Protein AF-A0A534P5T6-F1 (afdb_monomer)

Radius of gyration: 24.65 Å; Cα contacts (8 Å, |Δi|>4): 533; chains: 1; bounding box: 69×49×61 Å

Mean predicted aligned error: 15.0 Å

Sequence (308 aa):
MNQVTVASSRFVLALSLFCAAFAARAQTSRQISADGTGVFRPAPLGNDAVQVPEIDDFGIDDADAAAGPEGDGFINRTLPGNSGGSASARAGKKAKSNPEVNVSFDGLNFRQQRLANNGNQFSVEPPDQGLCAGNGFVLESVNDVVNVFDAAGNQRLGVTDLNSFYGYPAAIARGNPNRFGPSLTDPTCLFDRATQRWFQVVLTLDRINVDPATGLSLSQSLSGRNHLDIAVSNTASPLGTWTIYRVPVQDDGTEGTPNHHCNPAPGAATSPTSAPTPTGSTSPRTSSASSAPGSMPRRCMHFRRAIW

Foldseek 3Di:
DFKDKDWDWDFDDDDDDDDPDPRDTPTDIDIFGFDDKFAFDFDDFADPDDDPPQAQCQVQDDPPPDDPPDDPDPPPPDDPPPPPPPPPPDPPDDDPDPDDPPADDDDDDQSLQCRTPNRLHHRDDDWAWAWEDDDQKIWIDIFFWIFIAGPRGHTDRHIGGNCVRLPHPGQWDDDVVIKGAWHKGRWYKYQDPVVLKIKIKIKTFQAPPQDPVRNIHSDSHTPLKIWIKIWIQPHNDNNHMTTITIGTASQCPPPPHHPPVDDPPDPDDDDDDPDDDDDDDDDDDDDDDDDDDDDDPPPDPPVPDDPD

Structure (mmCIF, N/CA/C/O backbone):
data_AF-A0A534P5T6-F1
#
_entry.id   AF-A0A534P5T6-F1
#
loop_
_atom_site.group_PDB
_atom_site.id
_atom_site.type_symbol
_atom_site.label_atom_id
_atom_site.label_alt_id
_atom_site.label_comp_id
_atom_site.label_asym_id
_atom_site.label_entity_id
_atom_site.label_seq_id
_atom_site.pdbx_PDB_ins_code
_atom_site.Cartn_x
_atom_site.Cartn_y
_atom_site.Cartn_z
_atom_site.occupancy
_atom_site.B_iso_or_equiv
_atom_site.auth_seq_id
_atom_site.auth_comp_id
_atom_site.auth_asym_id
_atom_site.auth_atom_id
_atom_site.pdbx_PDB_model_num
ATOM 1 N N . MET A 1 1 ? -9.176 19.173 5.726 1.00 55.06 1 MET A N 1
ATOM 2 C CA . MET A 1 1 ? -8.200 18.238 6.329 1.00 55.06 1 MET A CA 1
ATOM 3 C C . MET A 1 1 ? -7.090 18.007 5.307 1.00 55.06 1 MET A C 1
ATOM 5 O O . MET A 1 1 ? -6.896 16.895 4.850 1.00 55.06 1 MET A O 1
ATOM 9 N N . ASN A 1 2 ? -6.393 19.064 4.876 1.00 71.31 2 ASN A N 1
ATOM 10 C CA . ASN A 1 2 ? -5.514 18.974 3.695 1.00 71.31 2 ASN A CA 1
ATOM 11 C C . ASN A 1 2 ? -4.033 18.953 4.076 1.00 71.31 2 ASN A C 1
ATOM 13 O O . ASN A 1 2 ? -3.178 19.013 3.199 1.00 71.31 2 ASN A O 1
ATOM 17 N N . GLN A 1 3 ? -3.741 18.896 5.378 1.00 75.06 3 GLN A N 1
ATOM 18 C CA . GLN A 1 3 ? -2.392 18.801 5.906 1.00 75.06 3 GLN A CA 1
ATOM 19 C C . GLN A 1 3 ? -2.353 17.868 7.117 1.00 75.06 3 GLN A C 1
ATOM 21 O O . GLN A 1 3 ? -3.304 17.840 7.903 1.00 75.06 3 GLN A O 1
ATOM 26 N N . VAL A 1 4 ? -1.250 17.136 7.259 1.00 76.56 4 VAL A N 1
ATOM 27 C CA . VAL A 1 4 ? -0.886 16.365 8.454 1.00 76.56 4 VAL A CA 1
ATOM 28 C C . VAL A 1 4 ? 0.393 16.942 9.038 1.00 76.56 4 VAL A C 1
ATOM 30 O O . VAL A 1 4 ? 1.322 17.298 8.318 1.00 76.56 4 VAL A O 1
ATOM 33 N N . THR A 1 5 ? 0.447 17.037 10.362 1.00 77.00 5 THR A N 1
ATOM 34 C CA . THR A 1 5 ? 1.611 17.552 11.078 1.00 77.00 5 THR A CA 1
ATOM 35 C C . THR A 1 5 ? 2.503 16.409 11.545 1.00 77.00 5 THR A C 1
ATOM 37 O O . THR A 1 5 ? 2.096 15.604 12.379 1.00 77.00 5 THR A O 1
ATOM 40 N N . VAL A 1 6 ? 3.741 16.371 11.060 1.00 71.69 6 VAL A N 1
ATOM 41 C CA . VAL A 1 6 ? 4.778 15.445 11.526 1.00 71.69 6 VAL A CA 1
ATOM 42 C C . VAL A 1 6 ? 5.692 16.193 12.492 1.00 71.69 6 VAL A C 1
ATOM 44 O O . VAL A 1 6 ? 6.315 17.191 12.125 1.00 71.69 6 VAL A O 1
ATOM 47 N N . ALA A 1 7 ? 5.764 15.747 13.745 1.00 67.25 7 ALA A N 1
ATOM 48 C CA . ALA A 1 7 ? 6.609 16.364 14.763 1.00 67.25 7 ALA A CA 1
ATOM 49 C C . ALA A 1 7 ? 7.960 15.646 14.864 1.00 67.25 7 ALA A C 1
ATOM 51 O O . ALA A 1 7 ? 8.014 14.430 15.017 1.00 67.25 7 ALA A O 1
ATOM 52 N N . SER A 1 8 ? 9.052 16.409 14.852 1.00 55.16 8 SER A N 1
ATOM 53 C CA . SER A 1 8 ? 10.395 15.916 15.173 1.00 55.16 8 SER A CA 1
ATOM 54 C C . SER A 1 8 ? 10.920 16.626 16.423 1.00 55.16 8 SER A C 1
ATOM 56 O O . SER A 1 8 ? 10.632 17.802 16.656 1.00 55.16 8 SER A O 1
ATOM 58 N N . SER A 1 9 ? 11.659 15.904 17.268 1.00 43.78 9 SER A N 1
ATOM 59 C CA . SER A 1 9 ? 12.272 16.467 18.479 1.00 43.78 9 SER A CA 1
ATOM 60 C C . SER A 1 9 ? 13.774 16.628 18.273 1.00 43.78 9 SER A C 1
ATOM 62 O O . SER A 1 9 ? 14.475 15.634 18.103 1.00 43.78 9 SER A O 1
ATOM 64 N N . ARG A 1 10 ? 14.285 17.863 18.343 1.00 50.16 10 ARG A N 1
ATOM 65 C CA . ARG A 1 10 ? 15.729 18.134 18.422 1.00 50.16 10 ARG A CA 1
ATOM 66 C C . ARG A 1 10 ? 16.091 18.617 19.829 1.00 50.16 10 ARG A C 1
ATOM 68 O O . ARG A 1 10 ? 15.422 19.489 20.379 1.00 50.16 10 ARG A O 1
ATOM 75 N N . PHE A 1 11 ? 17.141 18.046 20.420 1.00 43.19 11 PHE A N 1
ATOM 76 C CA . PHE A 1 11 ? 17.731 18.557 21.661 1.00 43.19 11 PHE A CA 1
ATOM 77 C C . PHE A 1 11 ? 18.713 19.681 21.320 1.00 43.19 11 PHE A C 1
ATOM 79 O O . PHE A 1 11 ? 19.703 19.443 20.631 1.00 43.19 11 PHE A O 1
ATOM 86 N N . VAL A 1 12 ? 18.450 20.892 21.809 1.00 43.44 12 VAL A N 1
ATOM 87 C CA . VAL A 1 12 ? 19.398 22.012 21.748 1.00 43.44 12 VAL A CA 1
ATOM 88 C C . VAL A 1 12 ? 19.998 22.181 23.142 1.00 43.44 12 VAL A C 1
ATOM 90 O O . VAL A 1 12 ? 19.285 22.539 24.077 1.00 43.44 12 VAL A O 1
ATOM 93 N N . LEU A 1 13 ? 21.295 21.902 23.300 1.00 41.22 13 LEU A N 1
ATOM 94 C CA . LEU A 1 13 ? 22.040 22.299 24.498 1.00 41.22 13 LEU A CA 1
ATOM 95 C C . LEU A 1 13 ? 22.497 23.750 24.312 1.00 41.22 13 LEU A C 1
ATOM 97 O O . LEU A 1 13 ? 23.393 24.018 23.514 1.00 41.22 13 LEU A O 1
ATOM 101 N N . ALA A 1 14 ? 21.889 24.682 25.042 1.00 42.34 14 ALA A N 1
ATOM 102 C CA . ALA A 1 14 ? 22.439 26.023 25.197 1.00 42.34 14 ALA A CA 1
ATOM 103 C C . ALA A 1 14 ? 23.483 25.999 26.324 1.00 42.34 14 ALA A C 1
ATOM 105 O O . ALA A 1 14 ? 23.187 25.585 27.444 1.00 42.34 14 ALA A O 1
ATOM 106 N N . LEU A 1 15 ? 24.713 26.410 26.018 1.00 48.22 15 LEU A N 1
ATOM 107 C CA . LEU A 1 15 ? 25.795 26.532 26.989 1.00 48.22 15 LEU A CA 1
ATOM 108 C C . LEU A 1 15 ? 25.789 27.953 27.575 1.00 48.22 15 LEU A C 1
ATOM 110 O O . LEU A 1 15 ? 26.331 28.863 26.954 1.00 48.22 15 LEU A O 1
ATOM 114 N N . SER A 1 16 ? 25.205 28.152 28.760 1.00 43.81 16 SER A N 1
ATOM 115 C CA . SER A 1 16 ? 25.523 29.310 29.613 1.00 43.81 16 SER A CA 1
ATOM 116 C C . SER A 1 16 ? 25.014 29.161 31.055 1.00 43.81 16 SER A C 1
ATOM 118 O O . SER A 1 16 ? 24.051 28.459 31.345 1.00 43.81 16 SER A O 1
ATOM 120 N N . LEU A 1 17 ? 25.781 29.782 31.953 1.00 47.91 17 LEU A N 1
ATOM 121 C CA . LEU A 1 17 ? 25.928 29.561 33.393 1.00 47.91 17 LEU A CA 1
ATOM 122 C C . LEU A 1 17 ? 24.647 29.662 34.251 1.00 47.91 17 LEU A C 1
ATOM 124 O O . LEU A 1 17 ? 23.851 30.578 34.090 1.00 47.91 17 LEU A O 1
ATOM 128 N N . PHE A 1 18 ? 24.563 28.771 35.252 1.00 46.84 18 PHE A N 1
ATOM 129 C CA . PHE A 1 18 ? 23.866 28.914 36.546 1.00 46.84 18 PHE A CA 1
ATOM 130 C C . PHE A 1 18 ? 22.560 29.738 36.564 1.00 46.84 18 PHE A C 1
ATOM 132 O O . PHE A 1 18 ? 22.408 30.723 37.280 1.00 46.84 18 PHE A O 1
ATOM 139 N N . CYS A 1 19 ? 21.557 29.245 35.852 1.00 39.62 19 CYS A N 1
ATOM 140 C CA . CYS A 1 19 ? 20.153 29.295 36.256 1.00 39.62 19 CYS A CA 1
ATOM 141 C C . CYS A 1 19 ? 19.527 27.989 35.771 1.00 39.62 19 CYS A C 1
ATOM 143 O O . CYS A 1 19 ? 19.984 27.443 34.770 1.00 39.62 19 CYS A O 1
ATOM 145 N N . ALA A 1 20 ? 18.541 27.444 36.485 1.00 46.88 20 ALA A N 1
ATOM 146 C CA . ALA A 1 20 ? 17.857 26.214 36.093 1.00 46.88 20 ALA A CA 1
ATOM 147 C C . ALA A 1 20 ? 17.183 26.398 34.719 1.00 46.88 20 ALA A C 1
ATOM 149 O O . ALA A 1 20 ? 16.033 26.818 34.618 1.00 46.88 20 ALA A O 1
ATOM 150 N N . ALA A 1 21 ? 17.934 26.137 33.651 1.00 42.75 21 ALA A N 1
ATOM 151 C CA . ALA A 1 21 ? 17.459 26.204 32.289 1.00 42.75 21 ALA A CA 1
ATOM 152 C C . ALA A 1 21 ? 16.584 24.975 32.063 1.00 42.75 21 ALA A C 1
ATOM 154 O O . ALA A 1 21 ? 17.076 23.857 31.900 1.00 42.75 21 ALA A O 1
ATOM 155 N N . PHE A 1 22 ? 15.269 25.177 32.050 1.00 44.91 22 PHE A N 1
ATOM 156 C CA . PHE A 1 22 ? 14.396 24.261 31.336 1.00 44.91 22 PHE A CA 1
ATOM 157 C C . PHE A 1 22 ? 14.900 24.221 29.893 1.00 44.91 22 PHE A C 1
ATOM 159 O O . PHE A 1 22 ? 14.791 25.209 29.167 1.00 44.91 22 PHE A O 1
ATOM 166 N N . ALA A 1 23 ? 15.502 23.103 29.486 1.00 45.25 23 ALA A N 1
ATOM 167 C CA . ALA A 1 23 ? 15.789 22.855 28.085 1.00 45.25 23 ALA A CA 1
ATOM 168 C C . ALA A 1 23 ? 14.444 22.843 27.347 1.00 45.25 23 ALA A C 1
ATOM 170 O O . ALA A 1 23 ? 13.697 21.865 27.404 1.00 45.25 23 ALA A O 1
ATOM 171 N N . ALA A 1 24 ? 14.095 23.958 26.706 1.00 45.88 24 ALA A N 1
ATOM 172 C CA . ALA A 1 24 ? 12.916 24.028 25.867 1.00 45.88 24 ALA A CA 1
ATOM 173 C C . ALA A 1 24 ? 13.138 23.084 24.679 1.00 45.88 24 ALA A C 1
ATOM 175 O O . ALA A 1 24 ? 14.013 23.305 23.841 1.00 45.88 24 ALA A O 1
ATOM 176 N N . ARG A 1 25 ? 12.359 21.999 24.618 1.00 44.53 25 ARG A N 1
ATOM 177 C CA . ARG A 1 25 ? 12.257 21.174 23.412 1.00 44.53 25 ARG A CA 1
ATOM 178 C C . ARG A 1 25 ? 11.643 22.040 22.318 1.00 44.53 25 ARG A C 1
ATOM 180 O O . ARG A 1 25 ? 10.438 22.269 22.325 1.00 44.53 25 ARG A O 1
ATOM 187 N N . ALA A 1 26 ? 12.453 22.499 21.371 1.00 48.41 26 ALA A N 1
ATOM 188 C CA . ALA A 1 26 ? 11.927 23.010 20.116 1.00 48.41 26 ALA A CA 1
ATOM 189 C C . ALA A 1 26 ? 11.341 21.816 19.344 1.00 48.41 26 ALA A C 1
ATOM 191 O O . ALA A 1 26 ? 12.070 21.037 18.727 1.00 48.41 26 ALA A O 1
ATOM 192 N N . GLN A 1 27 ? 10.025 21.620 19.443 1.00 51.78 27 GLN A N 1
ATOM 193 C CA . GLN A 1 27 ? 9.300 20.716 18.556 1.00 51.78 27 GLN A CA 1
ATOM 194 C C . GLN A 1 27 ? 9.207 21.401 17.196 1.00 51.78 27 GLN A C 1
ATOM 196 O O . GLN A 1 27 ? 8.426 22.329 17.005 1.00 51.78 27 GLN A O 1
ATOM 201 N N . THR A 1 28 ? 10.032 20.965 16.249 1.00 65.94 28 THR A N 1
ATOM 202 C CA . THR A 1 28 ? 9.903 21.385 14.857 1.00 65.94 28 THR A CA 1
ATOM 203 C C . THR A 1 28 ? 8.856 20.499 14.204 1.00 65.94 28 THR A C 1
ATOM 205 O O . THR A 1 28 ? 9.091 19.316 13.941 1.00 65.94 28 THR A O 1
ATOM 208 N N . SER A 1 29 ? 7.669 21.058 13.996 1.00 70.25 29 SER A N 1
ATOM 209 C CA . SER A 1 29 ? 6.586 20.404 13.272 1.00 70.25 29 SER A CA 1
ATOM 210 C C . SER A 1 29 ? 6.654 20.740 11.785 1.00 70.25 29 SER A C 1
ATOM 212 O O . SER A 1 29 ? 6.723 21.915 11.425 1.00 70.25 29 SER A O 1
ATOM 214 N N . ARG A 1 30 ? 6.583 19.726 10.924 1.00 81.44 30 ARG A N 1
ATOM 215 C CA . ARG A 1 30 ? 6.463 19.873 9.471 1.00 81.44 30 ARG A CA 1
ATOM 216 C C . ARG A 1 30 ? 5.022 19.593 9.057 1.00 81.44 30 ARG A C 1
ATOM 218 O O . ARG A 1 30 ? 4.467 18.571 9.446 1.00 81.44 30 ARG A O 1
ATOM 225 N N . GLN A 1 31 ? 4.430 20.483 8.266 1.00 85.94 31 GLN A N 1
ATOM 226 C CA . GLN A 1 31 ? 3.151 20.213 7.610 1.00 85.94 31 GLN A CA 1
ATOM 227 C C . GLN A 1 31 ? 3.391 19.443 6.310 1.00 85.94 31 GLN A C 1
ATOM 229 O O . GLN A 1 31 ? 4.256 19.818 5.518 1.00 85.94 31 GLN A O 1
ATOM 234 N N . ILE A 1 32 ? 2.618 18.385 6.101 1.00 90.25 32 ILE A N 1
ATOM 235 C CA . ILE A 1 32 ? 2.623 17.549 4.903 1.00 90.25 32 ILE A CA 1
ATOM 236 C C . ILE A 1 32 ? 1.289 17.749 4.205 1.00 90.25 32 ILE A C 1
ATOM 238 O O . ILE A 1 32 ? 0.247 17.468 4.793 1.00 90.25 32 ILE A O 1
ATOM 242 N N . SER A 1 33 ? 1.317 18.257 2.978 1.00 92.06 33 SER A N 1
ATOM 243 C CA . SER A 1 33 ? 0.114 18.423 2.163 1.00 92.06 33 SER A CA 1
ATOM 244 C C . SER A 1 33 ? -0.449 17.072 1.728 1.00 92.06 33 SER A C 1
ATOM 246 O O . SER A 1 33 ? 0.298 16.116 1.533 1.00 92.06 33 SER A O 1
ATOM 248 N N . ALA A 1 34 ? -1.770 17.008 1.568 1.00 94.25 34 ALA A N 1
ATOM 249 C CA . ALA A 1 34 ? -2.419 15.878 0.915 1.00 94.25 34 ALA A CA 1
ATOM 250 C C . ALA A 1 34 ? -1.923 15.740 -0.534 1.00 94.25 34 ALA A C 1
ATOM 252 O O . ALA A 1 34 ? -1.764 16.744 -1.229 1.00 94.25 34 ALA A O 1
ATOM 253 N N . ASP A 1 35 ? -1.724 14.501 -0.970 1.00 92.06 35 ASP A N 1
ATOM 254 C CA . ASP A 1 35 ? -1.087 14.145 -2.241 1.00 92.06 35 ASP A CA 1
ATOM 255 C C . ASP A 1 35 ? -1.840 13.015 -2.971 1.00 92.06 35 ASP A C 1
ATOM 257 O O . ASP A 1 35 ? -1.282 12.189 -3.686 1.00 92.06 35 ASP A O 1
ATOM 261 N N . GLY A 1 36 ? -3.153 12.931 -2.766 1.00 94.44 36 GLY A N 1
ATOM 262 C CA . GLY A 1 36 ? -3.989 11.991 -3.502 1.00 94.44 36 GLY A CA 1
ATOM 263 C C . GLY A 1 36 ? -5.181 11.484 -2.718 1.00 94.44 36 GLY A C 1
ATOM 264 O O . GLY A 1 36 ? -5.488 11.929 -1.609 1.00 94.44 36 GLY A O 1
ATOM 265 N N . THR A 1 37 ? -5.878 10.537 -3.333 1.00 96.94 37 THR A N 1
ATOM 266 C CA . THR A 1 37 ? -7.041 9.874 -2.751 1.00 96.94 37 THR A CA 1
ATOM 267 C C . THR A 1 37 ? -6.869 8.373 -2.865 1.00 96.94 37 THR A C 1
ATOM 269 O O . THR A 1 37 ? -6.736 7.856 -3.972 1.00 96.94 37 THR A O 1
ATOM 272 N N . GLY A 1 38 ? -6.907 7.692 -1.724 1.00 96.44 38 GLY A N 1
ATOM 273 C CA . GLY A 1 38 ? -6.890 6.241 -1.670 1.00 96.44 38 GLY A CA 1
ATOM 274 C C . GLY A 1 38 ? -8.292 5.674 -1.827 1.00 96.44 38 GLY A C 1
ATOM 275 O O . GLY A 1 38 ? -9.253 6.184 -1.236 1.00 96.44 38 GLY A O 1
ATOM 276 N N . VAL A 1 39 ? -8.427 4.643 -2.656 1.00 95.06 39 VAL A N 1
ATOM 277 C CA . VAL A 1 39 ? -9.708 3.989 -2.942 1.00 95.06 39 VAL A CA 1
ATOM 278 C C . VAL A 1 39 ? -9.470 2.500 -3.129 1.00 95.06 39 VAL A C 1
ATOM 280 O O . VAL A 1 39 ? -8.560 2.102 -3.849 1.00 95.06 39 VAL A O 1
ATOM 283 N N . PHE A 1 40 ? -10.327 1.673 -2.536 1.00 95.62 40 PHE A N 1
ATOM 284 C CA . PHE A 1 40 ? -10.340 0.244 -2.824 1.00 95.62 40 PHE A CA 1
ATOM 285 C C . PHE A 1 40 ? -10.759 0.015 -4.277 1.00 95.62 40 PHE A C 1
ATOM 287 O O . PHE A 1 40 ? -11.870 0.363 -4.680 1.00 95.62 40 PHE A O 1
ATOM 294 N N . ARG A 1 41 ? -9.846 -0.551 -5.065 1.00 91.75 41 ARG A N 1
ATOM 295 C CA . ARG A 1 41 ? -10.031 -0.885 -6.479 1.00 91.75 41 ARG A CA 1
ATOM 296 C C . ARG A 1 41 ? -9.868 -2.392 -6.650 1.00 91.75 41 ARG A C 1
ATOM 298 O O . ARG A 1 41 ? -8.873 -2.830 -7.223 1.00 91.75 41 ARG A O 1
ATOM 305 N N . PRO A 1 42 ? -10.811 -3.191 -6.126 1.00 90.00 42 PRO A N 1
ATOM 306 C CA . PRO A 1 42 ? -10.745 -4.633 -6.271 1.00 90.00 42 PRO A CA 1
ATOM 307 C C . PRO A 1 42 ? -10.755 -4.988 -7.758 1.00 90.00 42 PRO A C 1
ATOM 309 O O . PRO A 1 42 ? -11.641 -4.579 -8.510 1.00 90.00 42 PRO A O 1
ATOM 312 N N . ALA A 1 43 ? -9.756 -5.750 -8.174 1.00 89.75 43 ALA A N 1
ATOM 313 C CA . ALA A 1 43 ? -9.655 -6.288 -9.519 1.00 89.75 43 ALA A CA 1
ATOM 314 C C . ALA A 1 43 ? -9.782 -7.815 -9.459 1.00 89.75 43 ALA A C 1
ATOM 316 O O . ALA A 1 43 ? -9.470 -8.413 -8.424 1.00 89.75 43 ALA A O 1
ATOM 317 N N . PRO A 1 44 ? -10.221 -8.472 -10.546 1.00 90.88 44 PRO A N 1
ATOM 318 C CA . PRO A 1 44 ? -10.150 -9.922 -10.636 1.00 90.88 44 PRO A CA 1
ATOM 319 C C . PRO A 1 44 ? -8.734 -10.425 -10.345 1.00 90.88 44 PRO A C 1
ATOM 321 O O . PRO A 1 44 ? -7.743 -9.796 -10.732 1.00 90.88 44 PRO A O 1
ATOM 324 N N . LEU A 1 45 ? -8.650 -11.575 -9.681 1.00 93.38 45 LEU A N 1
ATOM 325 C CA . LEU A 1 45 ? -7.383 -12.278 -9.544 1.00 93.38 45 LEU A CA 1
ATOM 326 C C . LEU A 1 45 ? -6.925 -12.775 -10.923 1.00 93.38 45 LEU A C 1
ATOM 328 O O . LEU A 1 45 ? -7.741 -13.211 -11.737 1.00 93.38 45 LEU A O 1
ATOM 332 N N . GLY A 1 46 ? -5.620 -12.701 -11.174 1.00 91.75 46 GLY A N 1
ATOM 333 C CA . GLY A 1 46 ? -4.982 -13.265 -12.357 1.00 91.75 46 GLY A CA 1
ATOM 334 C C . GLY A 1 46 ? -5.040 -14.794 -12.392 1.00 91.75 46 GLY A C 1
ATOM 335 O O . GLY A 1 46 ? -5.531 -15.453 -11.474 1.00 91.75 46 GLY A O 1
ATOM 336 N N . ASN A 1 47 ? -4.523 -15.368 -13.477 1.00 89.25 47 ASN A N 1
ATOM 337 C CA . ASN A 1 47 ? -4.372 -16.816 -13.593 1.00 89.25 47 ASN A CA 1
ATOM 338 C C . ASN A 1 47 ? -3.155 -17.331 -12.805 1.00 89.25 47 ASN A C 1
ATOM 340 O O . ASN A 1 47 ? -2.191 -16.605 -12.595 1.00 89.25 47 ASN A O 1
ATOM 344 N N . ASP A 1 48 ? -3.198 -18.612 -12.437 1.00 85.62 48 ASP A N 1
ATOM 345 C CA . ASP A 1 48 ? -2.126 -19.335 -11.729 1.00 85.62 48 ASP A CA 1
ATOM 346 C C . ASP A 1 48 ? -1.005 -19.835 -12.659 1.00 85.62 48 ASP A C 1
ATOM 348 O O . ASP A 1 48 ? -0.237 -20.730 -12.300 1.00 85.62 48 ASP A O 1
ATOM 352 N N . ALA A 1 49 ? -0.919 -19.326 -13.891 1.00 86.81 49 ALA A N 1
ATOM 353 C CA . ALA A 1 49 ? 0.172 -19.724 -14.770 1.00 86.81 49 ALA A CA 1
ATOM 354 C C . ALA A 1 49 ? 1.494 -19.149 -14.249 1.00 86.81 49 ALA A C 1
ATOM 356 O O . ALA A 1 49 ? 1.525 -18.054 -13.692 1.00 86.81 49 ALA A O 1
ATOM 357 N N . VAL A 1 50 ? 2.601 -19.856 -14.484 1.00 83.12 50 VAL A N 1
ATOM 358 C CA . VAL A 1 50 ? 3.940 -19.314 -14.218 1.00 83.12 50 VAL A CA 1
ATOM 359 C C . VAL A 1 50 ? 4.125 -18.050 -15.057 1.00 83.12 50 VAL A C 1
ATOM 361 O O . VAL A 1 50 ? 4.003 -18.096 -16.284 1.00 83.12 50 VAL A O 1
ATOM 364 N N . GLN A 1 51 ? 4.417 -16.924 -14.408 1.00 85.50 51 GLN A N 1
ATOM 365 C CA . GLN A 1 51 ? 4.686 -15.655 -15.081 1.00 85.50 51 GLN A CA 1
ATOM 366 C C . GLN A 1 51 ? 6.127 -15.228 -14.819 1.00 85.50 51 GLN A C 1
ATOM 368 O O . GLN A 1 51 ? 6.706 -15.540 -13.785 1.00 85.50 51 GLN A O 1
ATOM 373 N N . VAL A 1 52 ? 6.715 -14.503 -15.770 1.00 87.19 52 VAL A N 1
ATOM 374 C CA . VAL A 1 52 ? 8.099 -14.028 -15.675 1.00 87.19 52 VAL A CA 1
ATOM 375 C C . VAL A 1 52 ? 8.130 -12.513 -15.920 1.00 87.19 52 VAL A C 1
ATOM 377 O O . VAL A 1 52 ? 7.529 -12.051 -16.896 1.00 87.19 52 VAL A O 1
ATOM 380 N N . PRO A 1 53 ? 8.803 -11.721 -15.065 1.00 90.00 53 PRO A N 1
ATOM 381 C CA . PRO A 1 53 ? 9.449 -12.122 -13.813 1.00 90.00 53 PRO A CA 1
ATOM 382 C C . PRO A 1 53 ? 8.432 -12.409 -12.700 1.00 90.00 53 PRO A C 1
ATOM 384 O O . PRO A 1 53 ? 7.353 -11.811 -12.652 1.00 90.00 53 PRO A O 1
ATOM 387 N N . GLU A 1 54 ? 8.784 -13.345 -11.826 1.00 88.44 54 GLU A N 1
ATOM 388 C CA . GLU A 1 54 ? 7.993 -13.698 -10.643 1.00 88.44 54 GLU A CA 1
ATOM 389 C C . GLU A 1 54 ? 8.401 -12.856 -9.430 1.00 88.44 54 GLU A C 1
ATOM 391 O O . GLU A 1 54 ? 7.547 -12.397 -8.677 1.00 88.44 54 GLU A O 1
ATOM 396 N N . ILE A 1 55 ? 9.705 -12.612 -9.302 1.00 88.88 55 ILE A N 1
ATOM 397 C CA . ILE A 1 55 ? 10.336 -11.843 -8.232 1.00 88.88 55 ILE A CA 1
ATOM 398 C C . ILE A 1 55 ? 10.780 -10.493 -8.778 1.00 88.88 55 ILE A C 1
ATOM 400 O O . ILE A 1 55 ? 11.172 -10.372 -9.945 1.00 88.88 55 ILE A O 1
ATOM 404 N N . ASP A 1 56 ? 10.705 -9.481 -7.927 1.00 88.81 56 ASP A N 1
ATOM 405 C CA . ASP A 1 56 ? 11.226 -8.168 -8.243 1.00 88.81 56 ASP A CA 1
ATOM 406 C C . ASP A 1 56 ? 12.738 -8.117 -8.006 1.00 88.81 56 ASP A C 1
ATOM 408 O O . ASP A 1 56 ? 13.211 -8.135 -6.873 1.00 88.81 56 ASP A O 1
ATOM 412 N N . ASP A 1 57 ? 13.506 -8.085 -9.089 1.00 85.56 57 ASP A N 1
ATOM 413 C CA . ASP A 1 57 ? 14.954 -7.979 -9.042 1.00 85.56 57 ASP A CA 1
ATOM 414 C C . ASP A 1 57 ? 15.351 -6.505 -8.948 1.00 85.56 57 ASP A C 1
ATOM 416 O O . ASP A 1 57 ? 15.427 -5.784 -9.945 1.00 85.56 57 ASP A O 1
ATOM 420 N N . PHE A 1 58 ? 15.621 -6.044 -7.729 1.00 75.06 58 PHE A N 1
ATOM 421 C CA . PHE A 1 58 ? 16.071 -4.676 -7.483 1.00 75.06 58 PHE A CA 1
ATOM 422 C C . PHE A 1 58 ? 17.475 -4.373 -8.035 1.00 75.06 58 PHE A C 1
ATOM 424 O O . PHE A 1 58 ? 17.941 -3.236 -7.902 1.00 75.06 58 PHE A O 1
ATOM 431 N N . GLY A 1 59 ? 18.148 -5.341 -8.671 1.00 59.91 59 GLY A N 1
ATOM 432 C CA . GLY A 1 59 ? 19.514 -5.199 -9.169 1.00 59.91 59 GLY A CA 1
ATOM 433 C C . GLY A 1 59 ? 20.528 -5.076 -8.034 1.00 59.91 59 GLY A C 1
ATOM 434 O O . GLY A 1 59 ? 21.540 -4.389 -8.178 1.00 59.91 59 GLY A O 1
ATOM 435 N N . ILE A 1 60 ? 20.216 -5.678 -6.884 1.00 55.38 60 ILE A N 1
ATOM 436 C CA . ILE A 1 60 ? 21.087 -5.763 -5.714 1.00 55.38 60 ILE A CA 1
ATOM 437 C C . ILE A 1 60 ? 21.577 -7.208 -5.660 1.00 55.38 60 ILE A C 1
ATOM 439 O O . ILE A 1 60 ? 20.773 -8.113 -5.461 1.00 55.38 60 ILE A O 1
ATOM 443 N N . ASP A 1 61 ? 22.880 -7.416 -5.866 1.00 45.78 61 ASP A N 1
ATOM 444 C CA . ASP A 1 61 ? 23.469 -8.755 -5.852 1.00 45.78 61 ASP A CA 1
ATOM 445 C C . ASP A 1 61 ? 23.200 -9.453 -4.515 1.00 45.78 61 ASP A C 1
ATOM 447 O O . ASP A 1 61 ? 23.493 -8.928 -3.432 1.00 45.78 61 ASP A O 1
ATOM 451 N N . ASP A 1 62 ? 22.657 -10.661 -4.617 1.00 43.97 62 ASP A N 1
ATOM 452 C CA . ASP A 1 62 ? 22.352 -11.511 -3.485 1.00 43.97 62 ASP A CA 1
ATOM 453 C C . ASP A 1 62 ? 23.668 -11.957 -2.836 1.00 43.97 62 ASP A C 1
ATOM 455 O O . ASP A 1 62 ? 24.465 -12.694 -3.415 1.00 43.97 62 ASP A O 1
ATOM 459 N N . ALA A 1 63 ? 23.956 -11.470 -1.633 1.00 46.69 63 ALA A N 1
ATOM 460 C CA . ALA A 1 63 ? 25.236 -11.749 -0.990 1.00 46.69 63 ALA A CA 1
ATOM 461 C C . ALA A 1 63 ? 25.377 -13.200 -0.502 1.00 46.69 63 ALA A C 1
ATOM 463 O O . ALA A 1 63 ? 26.461 -13.584 -0.056 1.00 46.69 63 ALA A O 1
ATOM 464 N N . ASP A 1 64 ? 24.286 -13.967 -0.540 1.00 44.38 64 ASP A N 1
ATOM 465 C CA . ASP A 1 64 ? 24.265 -15.400 -0.272 1.00 44.38 64 ASP A CA 1
ATOM 466 C C . ASP A 1 64 ? 24.263 -16.236 -1.573 1.00 44.38 64 ASP A C 1
ATOM 468 O O . ASP A 1 64 ? 24.391 -17.463 -1.509 1.00 44.38 64 ASP A O 1
ATOM 472 N N . ALA A 1 65 ? 24.222 -15.605 -2.761 1.00 43.66 65 ALA A N 1
ATOM 473 C CA . ALA A 1 65 ? 24.602 -16.275 -3.998 1.00 43.66 65 ALA A CA 1
ATOM 474 C C . ALA A 1 65 ? 26.095 -16.578 -3.900 1.00 43.66 65 ALA A C 1
ATOM 476 O O . ALA A 1 65 ? 26.932 -15.679 -3.958 1.00 43.66 65 ALA A O 1
ATOM 477 N N . ALA A 1 66 ? 26.415 -17.850 -3.659 1.00 40.03 66 ALA A N 1
ATOM 478 C CA . ALA A 1 66 ? 27.770 -18.321 -3.440 1.00 40.03 66 ALA A CA 1
ATOM 479 C C . ALA A 1 66 ? 28.710 -17.771 -4.520 1.00 40.03 66 ALA A C 1
ATOM 481 O O . ALA A 1 66 ? 28.761 -18.278 -5.643 1.00 40.03 66 ALA A O 1
ATOM 482 N N . ALA A 1 67 ? 29.478 -16.742 -4.161 1.00 43.78 67 ALA A N 1
ATOM 483 C CA . ALA A 1 67 ? 30.681 -16.408 -4.884 1.00 43.78 67 ALA A CA 1
ATOM 484 C C . ALA A 1 67 ? 31.523 -17.687 -4.896 1.00 43.78 67 ALA A C 1
ATOM 486 O O . ALA A 1 67 ? 31.779 -18.290 -3.847 1.00 43.78 67 ALA A O 1
ATOM 487 N N . GLY A 1 68 ? 31.886 -18.136 -6.099 1.00 39.50 68 GLY A N 1
ATOM 488 C CA . GLY A 1 68 ? 32.879 -19.186 -6.285 1.00 39.50 68 GLY A CA 1
ATOM 489 C C . GLY A 1 68 ? 34.135 -18.894 -5.456 1.00 39.50 68 GLY A C 1
ATOM 490 O O . GLY A 1 68 ? 34.338 -17.766 -5.000 1.00 39.50 68 GLY A O 1
ATOM 491 N N . PRO A 1 69 ? 34.956 -19.921 -5.201 1.00 45.28 69 PRO A N 1
ATOM 492 C CA . PRO A 1 69 ? 36.007 -19.822 -4.210 1.00 45.28 69 PRO A CA 1
ATOM 493 C C . PRO A 1 69 ? 36.965 -18.699 -4.611 1.00 45.28 69 PRO A C 1
ATOM 495 O O . PRO A 1 69 ? 37.371 -18.627 -5.768 1.00 45.28 69 PRO A O 1
ATOM 498 N N . GLU A 1 70 ? 37.321 -17.884 -3.619 1.00 48.50 70 GLU A N 1
ATOM 499 C CA . GLU A 1 70 ? 38.269 -16.759 -3.648 1.00 48.50 70 GLU A CA 1
ATOM 500 C C . GLU A 1 70 ? 37.634 -15.363 -3.774 1.00 48.50 70 GLU A C 1
ATOM 502 O O . GLU A 1 70 ? 37.368 -14.832 -4.849 1.00 48.50 70 GLU A O 1
ATOM 507 N N . GLY A 1 71 ? 37.434 -14.743 -2.607 1.00 38.06 71 GLY A N 1
ATOM 508 C CA . GLY A 1 71 ? 36.966 -13.369 -2.459 1.00 38.06 71 GLY A CA 1
ATOM 509 C C . GLY A 1 71 ? 36.776 -13.024 -0.987 1.00 38.06 71 GLY A C 1
ATOM 510 O O . GLY A 1 71 ? 35.684 -13.148 -0.442 1.00 38.06 71 GLY A O 1
ATOM 511 N N . ASP A 1 72 ? 37.871 -12.654 -0.334 1.00 45.69 72 ASP A N 1
ATOM 512 C CA . ASP A 1 72 ? 38.009 -12.435 1.105 1.00 45.69 72 ASP A CA 1
ATOM 513 C C . ASP A 1 72 ? 36.980 -11.445 1.669 1.00 45.69 72 ASP A C 1
ATOM 515 O O . ASP A 1 72 ? 37.133 -10.225 1.616 1.00 45.69 72 ASP A O 1
ATOM 519 N N . GLY A 1 73 ? 35.914 -11.993 2.244 1.00 41.03 73 GLY A N 1
ATOM 520 C CA . GLY A 1 73 ? 34.829 -11.211 2.819 1.00 41.03 73 GLY A CA 1
ATOM 521 C C . GLY A 1 73 ? 33.956 -12.018 3.767 1.00 41.03 73 GLY A C 1
ATOM 522 O O . GLY A 1 73 ? 32.746 -11.812 3.807 1.00 41.03 73 GLY A O 1
ATOM 523 N N . PHE A 1 74 ? 34.535 -12.949 4.532 1.00 34.50 74 PHE A N 1
ATOM 524 C CA . PHE A 1 74 ? 33.801 -13.598 5.616 1.00 34.50 74 PHE A CA 1
ATOM 525 C C . PHE A 1 74 ? 33.405 -12.542 6.655 1.00 34.50 74 PHE A C 1
ATOM 527 O O . PHE A 1 74 ? 34.192 -12.166 7.525 1.00 34.50 74 PHE A O 1
ATOM 534 N N . ILE A 1 75 ? 32.161 -12.062 6.582 1.00 47.41 75 ILE A N 1
ATOM 535 C CA . ILE A 1 75 ? 31.542 -11.356 7.698 1.00 47.41 7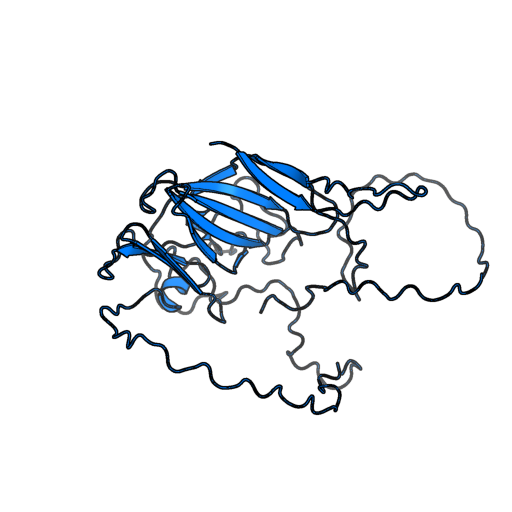5 ILE A CA 1
ATOM 536 C C . ILE A 1 75 ? 31.371 -12.394 8.796 1.00 47.41 75 ILE A C 1
ATOM 538 O O . ILE A 1 75 ? 30.559 -13.314 8.696 1.00 47.41 75 ILE A O 1
ATOM 542 N N . ASN A 1 76 ? 32.165 -12.249 9.848 1.00 40.38 76 ASN A N 1
ATOM 543 C CA . ASN A 1 76 ? 32.035 -13.071 11.028 1.00 40.38 76 ASN A CA 1
ATOM 544 C C . ASN A 1 76 ? 30.659 -12.817 11.682 1.00 40.38 76 ASN A C 1
ATOM 546 O O . ASN A 1 76 ? 30.469 -11.815 12.367 1.00 40.38 76 ASN A O 1
ATOM 550 N N . ARG A 1 77 ? 29.704 -13.731 11.460 1.00 48.47 77 ARG A N 1
ATOM 551 C CA . ARG A 1 77 ? 28.375 -13.749 12.103 1.00 48.47 77 ARG A CA 1
ATOM 552 C C . ARG A 1 77 ? 28.391 -14.454 13.464 1.00 48.47 77 ARG A C 1
ATOM 554 O O . ARG A 1 77 ? 27.326 -14.694 14.031 1.00 48.47 77 ARG A O 1
ATOM 561 N N . THR A 1 78 ? 29.560 -14.832 13.994 1.00 48.50 78 THR A N 1
ATOM 562 C CA . THR A 1 78 ? 29.605 -15.367 15.357 1.00 48.50 78 THR A CA 1
ATOM 563 C C . THR A 1 78 ? 29.157 -14.279 16.319 1.00 48.50 78 THR A C 1
ATOM 565 O O . THR A 1 78 ? 29.697 -13.172 16.361 1.00 48.50 78 THR A O 1
ATOM 568 N N . LEU A 1 79 ? 28.120 -14.603 17.086 1.00 52.03 79 LEU A N 1
ATOM 569 C CA . LEU A 1 79 ? 27.764 -13.844 18.270 1.00 52.03 79 LEU A CA 1
ATOM 570 C C . LEU A 1 79 ? 29.035 -13.744 19.129 1.00 52.03 79 LEU A C 1
ATOM 572 O O . LEU A 1 79 ? 29.705 -14.768 19.302 1.00 52.03 79 LEU A O 1
ATOM 576 N N . PRO A 1 80 ? 29.409 -12.558 19.646 1.00 51.00 80 PRO A N 1
ATOM 577 C CA . PRO A 1 80 ? 30.528 -12.462 20.573 1.00 51.00 80 PRO A CA 1
ATOM 578 C C . PRO A 1 80 ? 30.286 -13.486 21.683 1.00 51.00 80 PRO A C 1
ATOM 580 O O . PRO A 1 80 ? 29.228 -13.464 22.306 1.00 51.00 80 PRO A O 1
ATOM 583 N N . GLY A 1 81 ? 31.237 -14.410 21.862 1.00 45.84 81 GLY A N 1
ATOM 584 C CA . GLY A 1 81 ? 31.126 -15.650 22.646 1.00 45.84 81 GLY A CA 1
ATOM 585 C C . GLY A 1 81 ? 30.874 -15.486 24.146 1.00 45.84 81 GLY A C 1
ATOM 586 O O . GLY A 1 81 ? 31.103 -16.411 24.919 1.00 45.84 81 GLY A O 1
ATOM 587 N N . ASN A 1 82 ? 30.374 -14.335 24.576 1.00 52.31 82 ASN A N 1
ATOM 588 C CA . ASN A 1 82 ? 29.722 -14.220 25.854 1.00 52.31 82 ASN A CA 1
ATOM 589 C C . ASN A 1 82 ? 28.316 -14.780 25.676 1.00 52.31 82 ASN A C 1
ATOM 591 O O . ASN A 1 82 ? 27.445 -14.143 25.083 1.00 52.31 82 ASN A O 1
ATOM 595 N N . SER A 1 83 ? 28.087 -15.961 26.244 1.00 53.03 83 SER A N 1
ATOM 596 C CA . SER A 1 83 ? 26.766 -16.371 26.694 1.00 53.03 83 SER A CA 1
ATOM 597 C C . SER A 1 83 ? 26.238 -15.274 27.621 1.00 53.03 83 SER A C 1
ATOM 599 O O . SER A 1 83 ? 26.468 -15.301 28.832 1.00 53.03 83 SER A O 1
ATOM 601 N N . GLY A 1 84 ? 25.606 -14.249 27.047 1.00 49.06 84 GLY A N 1
ATOM 602 C CA . GLY A 1 84 ? 24.827 -13.284 27.794 1.00 49.06 84 GLY A CA 1
ATOM 603 C C . GLY A 1 84 ? 23.810 -14.113 28.546 1.00 49.06 84 GLY A C 1
ATOM 604 O O . GLY A 1 84 ? 22.966 -14.750 27.915 1.00 49.06 84 GLY A O 1
ATOM 605 N N . GLY A 1 85 ? 23.973 -14.210 29.869 1.00 48.41 85 GLY A N 1
ATOM 606 C CA . GLY A 1 85 ? 23.052 -14.960 30.705 1.00 48.41 85 GLY A CA 1
ATOM 607 C C . GLY A 1 85 ? 21.657 -14.506 30.324 1.00 48.41 85 GLY A C 1
ATOM 608 O O . GLY A 1 85 ? 21.362 -13.314 30.425 1.00 48.41 85 GLY A O 1
ATOM 609 N N . SER A 1 86 ? 20.850 -15.423 29.782 1.00 51.75 86 SER A N 1
ATOM 610 C CA . SER A 1 86 ? 19.473 -15.105 29.436 1.00 51.75 86 SER A CA 1
ATOM 611 C C . SER A 1 86 ? 18.867 -14.484 30.680 1.00 51.75 86 SER A C 1
ATOM 613 O O . SER A 1 86 ? 18.866 -15.114 31.742 1.00 51.75 86 SER A O 1
ATOM 615 N N . ALA A 1 87 ? 18.431 -13.228 30.584 1.00 57.28 87 ALA A N 1
ATOM 616 C CA . ALA A 1 87 ? 17.643 -12.652 31.650 1.00 57.28 87 ALA A CA 1
ATOM 617 C C . ALA A 1 87 ? 16.474 -13.616 31.833 1.00 57.28 87 ALA A C 1
ATOM 619 O O . ALA A 1 87 ? 15.695 -13.825 30.902 1.00 57.28 87 ALA A O 1
ATOM 620 N N . SER A 1 88 ? 16.416 -14.285 32.986 1.00 54.56 88 SER A N 1
ATOM 621 C CA . SER A 1 88 ? 15.281 -15.126 33.327 1.00 54.56 88 SER A CA 1
ATOM 622 C C . SER A 1 88 ? 14.068 -14.207 33.344 1.00 54.56 88 SER A C 1
ATOM 624 O O . SER A 1 88 ? 13.831 -13.469 34.302 1.00 54.56 88 SER A O 1
ATOM 626 N N . ALA A 1 89 ? 13.331 -14.191 32.238 1.00 59.16 89 ALA A N 1
ATOM 627 C CA . ALA A 1 89 ? 12.016 -13.606 32.205 1.00 59.16 89 ALA A CA 1
ATOM 628 C C . ALA A 1 89 ? 11.174 -14.509 33.098 1.00 59.16 89 ALA A C 1
ATOM 630 O O . ALA A 1 89 ? 10.890 -15.660 32.760 1.00 59.16 89 ALA A O 1
ATOM 631 N N . ARG A 1 90 ? 10.818 -14.016 34.288 1.00 60.69 90 ARG A N 1
ATOM 632 C CA . ARG A 1 90 ? 9.775 -14.667 35.076 1.00 60.69 90 ARG A CA 1
ATOM 633 C C . ARG A 1 90 ? 8.567 -14.766 34.158 1.00 60.69 90 ARG A C 1
ATOM 635 O O . ARG A 1 90 ? 8.135 -13.740 33.633 1.00 60.69 90 ARG A O 1
ATOM 642 N N . ALA A 1 91 ? 8.054 -15.980 33.961 1.00 66.00 91 ALA A N 1
ATOM 643 C CA . ALA A 1 91 ? 6.799 -16.168 33.255 1.00 66.00 91 ALA A CA 1
ATOM 644 C C . ALA A 1 91 ? 5.787 -15.159 33.814 1.00 66.00 91 ALA A C 1
ATOM 646 O O . ALA A 1 91 ? 5.651 -15.018 35.038 1.00 66.00 91 ALA A O 1
ATOM 647 N N . GLY A 1 92 ? 5.148 -14.401 32.921 1.00 65.75 92 GLY A N 1
ATOM 648 C CA . GLY A 1 92 ? 4.101 -13.472 33.316 1.00 65.75 92 GLY A CA 1
ATOM 649 C C . GLY A 1 92 ? 3.076 -14.206 34.179 1.00 65.75 92 GLY A C 1
ATOM 650 O O . GLY A 1 92 ? 2.806 -15.391 33.969 1.00 65.75 92 GLY A O 1
ATOM 651 N N . LYS A 1 93 ? 2.522 -13.526 35.189 1.00 72.12 93 LYS A N 1
ATOM 652 C CA . LYS A 1 93 ? 1.415 -14.094 35.969 1.00 72.12 93 LYS A CA 1
ATOM 653 C C . LYS A 1 93 ? 0.331 -14.550 34.991 1.00 72.12 93 LYS A C 1
ATOM 655 O O . LYS A 1 93 ? 0.027 -13.815 34.053 1.00 72.12 93 LYS A O 1
ATOM 660 N N . LYS A 1 94 ? -0.252 -15.730 35.232 1.00 67.25 94 LYS A N 1
ATOM 661 C CA . LYS A 1 94 ? -1.407 -16.226 34.471 1.00 67.25 94 LYS A CA 1
ATOM 662 C C . LYS A 1 94 ? -2.421 -15.087 34.327 1.00 67.25 94 LYS A C 1
ATOM 664 O O . LYS A 1 94 ? -2.768 -14.454 35.330 1.00 67.25 94 LYS A O 1
ATOM 669 N N . ALA A 1 95 ? -2.823 -14.789 33.091 1.00 71.94 95 ALA A N 1
ATOM 670 C CA . ALA A 1 95 ? -3.793 -13.736 32.822 1.00 71.94 95 ALA A CA 1
ATOM 671 C C . ALA A 1 95 ? -5.052 -13.973 33.673 1.00 71.94 95 ALA A C 1
ATOM 673 O O . ALA A 1 95 ? -5.493 -15.110 33.842 1.00 71.94 95 ALA A O 1
ATOM 674 N N . LYS A 1 96 ? -5.610 -12.901 34.252 1.00 71.88 96 LYS A N 1
ATOM 675 C CA . LYS A 1 96 ? -6.859 -12.986 35.031 1.00 71.88 96 LYS A CA 1
ATOM 676 C C . LYS A 1 96 ? -8.061 -13.352 34.155 1.00 71.88 96 LYS A C 1
ATOM 678 O O . LYS A 1 96 ? -9.067 -13.814 34.679 1.00 71.88 96 LYS A O 1
ATOM 683 N N . SER A 1 97 ? -7.961 -13.114 32.851 1.00 79.44 97 SER A N 1
ATOM 684 C CA . SER A 1 97 ? -8.935 -13.530 31.851 1.00 79.44 97 SER A CA 1
ATOM 685 C C . SER A 1 97 ? -8.538 -14.877 31.247 1.00 79.44 97 SER A C 1
ATOM 687 O O . SER A 1 97 ? -7.360 -15.136 31.003 1.00 79.44 97 SER A O 1
ATOM 689 N N . ASN A 1 98 ? -9.544 -15.709 30.975 1.00 82.31 98 ASN A N 1
ATOM 690 C CA . ASN A 1 98 ? -9.449 -16.864 30.087 1.00 82.31 98 ASN A CA 1
ATOM 691 C C . ASN A 1 98 ? -10.148 -16.489 28.768 1.00 82.31 98 ASN A C 1
ATOM 693 O O . ASN A 1 98 ? -11.318 -16.829 28.608 1.00 82.31 98 ASN A O 1
ATOM 697 N N . PRO A 1 99 ? -9.528 -15.664 27.900 1.00 81.12 99 PRO A N 1
ATOM 698 C CA . PRO A 1 99 ? -10.151 -15.294 26.638 1.00 81.12 99 PRO A CA 1
ATOM 699 C C . PRO A 1 99 ? -10.319 -16.549 25.780 1.00 81.12 99 PRO A C 1
ATOM 701 O O . PRO A 1 99 ? -9.360 -17.283 25.549 1.00 81.12 99 PRO A O 1
ATOM 704 N N . GLU A 1 100 ? -11.539 -16.783 25.320 1.00 84.44 100 GLU A N 1
ATOM 705 C CA . GLU A 1 100 ? -11.856 -17.847 24.373 1.00 84.44 100 GLU A CA 1
ATOM 706 C C . GLU A 1 100 ? -11.972 -17.249 22.971 1.00 84.44 100 GLU A C 1
ATOM 708 O O . GLU A 1 100 ? -12.372 -16.091 22.800 1.00 84.44 100 GLU A O 1
ATOM 713 N N . VAL A 1 101 ? -11.594 -18.030 21.960 1.00 87.19 101 VAL A N 1
ATOM 714 C CA . VAL A 1 101 ? -11.775 -17.632 20.563 1.00 87.19 101 VAL A CA 1
ATOM 715 C C . VAL A 1 101 ? -13.272 -17.592 20.286 1.00 87.19 101 VAL A C 1
ATOM 717 O O . VAL A 1 101 ? -13.936 -18.622 20.292 1.00 87.19 101 VAL A O 1
ATOM 720 N N . ASN A 1 102 ? -13.799 -16.390 20.066 1.00 83.75 102 ASN A N 1
ATOM 721 C CA . ASN A 1 102 ? -15.207 -16.201 19.729 1.00 83.75 102 ASN A CA 1
ATOM 722 C C . ASN A 1 102 ? -15.449 -16.358 18.219 1.00 83.75 102 ASN A C 1
ATOM 724 O O . ASN A 1 102 ? -16.408 -16.992 17.797 1.00 83.75 102 ASN A O 1
ATOM 728 N N . VAL A 1 103 ? -14.568 -15.777 17.400 1.00 85.25 103 VAL A N 1
ATOM 729 C CA . VAL A 1 103 ? -14.674 -15.773 15.936 1.00 85.25 103 VAL A CA 1
ATOM 730 C C . VAL A 1 103 ? -13.285 -15.977 15.339 1.00 85.25 103 VAL A C 1
ATOM 732 O O . VAL A 1 103 ? -12.310 -15.399 15.819 1.00 85.25 103 VAL A O 1
ATOM 735 N N . SER A 1 104 ? -13.217 -16.778 14.280 1.00 90.81 104 SER A N 1
ATOM 736 C CA . SER A 1 104 ? -12.048 -16.958 13.421 1.00 90.81 104 SER A CA 1
ATOM 737 C C . SER A 1 104 ? -12.507 -16.984 11.969 1.00 90.81 104 SER A C 1
ATOM 739 O O . SER A 1 104 ? -13.538 -17.585 11.667 1.00 90.81 104 SER A O 1
ATOM 741 N N . PHE A 1 105 ? -11.743 -16.365 11.082 1.00 92.19 105 PHE A N 1
ATOM 742 C CA . PHE A 1 105 ? -12.001 -16.369 9.648 1.00 92.19 105 PHE A CA 1
ATOM 743 C C . PHE A 1 105 ? -10.676 -16.324 8.891 1.00 92.19 105 PHE A C 1
ATOM 745 O O . PHE A 1 105 ? -9.660 -15.895 9.442 1.00 92.19 105 PHE A O 1
ATOM 752 N N . ASP A 1 106 ? -10.707 -16.763 7.636 1.00 92.25 106 ASP A N 1
ATOM 753 C CA . ASP A 1 106 ? -9.552 -16.686 6.752 1.00 92.25 106 ASP A CA 1
ATOM 754 C C . ASP A 1 106 ? -9.351 -15.239 6.293 1.00 92.25 106 ASP A C 1
ATOM 756 O O . ASP A 1 106 ? -10.247 -14.622 5.707 1.00 92.25 106 ASP A O 1
ATOM 760 N N . GLY A 1 107 ? -8.170 -14.703 6.591 1.00 91.94 107 GLY A N 1
ATOM 761 C CA . GLY A 1 107 ? -7.727 -13.398 6.119 1.00 91.94 107 GLY A CA 1
ATOM 762 C C . GLY A 1 107 ? -7.165 -13.447 4.698 1.00 91.94 107 GLY A C 1
ATOM 763 O O . GLY A 1 107 ? -7.466 -14.335 3.895 1.00 91.94 107 GLY A O 1
ATOM 764 N N . LEU A 1 108 ? -6.321 -12.470 4.390 1.00 92.75 108 LEU A N 1
ATOM 765 C CA . LEU A 1 108 ? -5.541 -12.439 3.160 1.00 92.75 108 LEU A CA 1
ATOM 766 C C . LEU A 1 108 ? -4.435 -13.502 3.167 1.00 92.75 108 LEU A C 1
ATOM 768 O O . LEU A 1 108 ? -3.860 -13.833 4.201 1.00 92.75 108 LEU A O 1
ATOM 772 N N . ASN A 1 109 ? -4.105 -14.019 1.985 1.00 91.00 109 ASN A N 1
ATOM 773 C CA . ASN A 1 109 ? -2.993 -14.946 1.797 1.00 91.00 109 ASN A CA 1
ATOM 774 C C . ASN A 1 109 ? -2.091 -14.549 0.623 1.00 91.00 109 ASN A C 1
ATOM 776 O O . ASN A 1 109 ? -2.464 -13.755 -0.243 1.00 91.00 109 ASN A O 1
ATOM 780 N N . PHE A 1 110 ? -0.910 -15.163 0.577 1.00 90.62 110 PHE A N 1
ATOM 781 C CA . PHE A 1 110 ? 0.094 -14.933 -0.461 1.00 90.62 110 PHE A CA 1
ATOM 782 C C . PHE A 1 110 ? -0.450 -15.118 -1.883 1.00 90.62 110 PHE A C 1
ATOM 784 O O . PHE A 1 110 ? -0.202 -14.297 -2.759 1.00 90.62 110 PHE A O 1
ATOM 791 N N . ARG A 1 111 ? -1.270 -16.149 -2.125 1.00 91.81 111 ARG A N 1
ATOM 792 C CA . ARG A 1 111 ? -1.844 -16.385 -3.458 1.00 91.81 111 ARG A CA 1
ATOM 793 C C . ARG A 1 111 ? -2.757 -15.234 -3.888 1.00 91.81 111 ARG A C 1
ATOM 795 O O . ARG A 1 111 ? -2.748 -14.843 -5.051 1.00 91.81 111 ARG A O 1
ATOM 802 N N . GLN A 1 112 ? -3.545 -14.681 -2.969 1.00 93.38 112 GLN A N 1
ATOM 803 C CA . GLN A 1 112 ? -4.360 -13.498 -3.247 1.00 93.38 112 GLN A CA 1
ATOM 804 C C . GLN A 1 112 ? -3.498 -12.263 -3.510 1.00 93.38 112 GLN A C 1
ATOM 806 O O . GLN A 1 112 ? -3.849 -11.495 -4.401 1.00 93.38 112 GLN A O 1
ATOM 811 N N . GLN A 1 113 ? -2.381 -12.097 -2.793 1.00 93.25 113 GLN A N 1
ATOM 812 C CA . GLN A 1 113 ? -1.410 -11.039 -3.070 1.00 93.25 113 GLN A CA 1
ATOM 813 C C . GLN A 1 113 ? -0.840 -11.171 -4.480 1.00 93.25 113 GLN A C 1
ATOM 815 O O . GLN A 1 113 ? -1.025 -10.284 -5.312 1.00 93.25 113 GLN A O 1
ATOM 820 N N . ARG A 1 114 ? -0.243 -12.321 -4.786 1.00 93.25 114 ARG A N 1
ATOM 821 C CA . ARG A 1 114 ? 0.426 -12.565 -6.058 1.00 93.25 114 ARG A CA 1
ATOM 822 C C . ARG A 1 114 ? -0.497 -12.398 -7.266 1.00 93.25 114 ARG A C 1
ATOM 824 O O . ARG A 1 114 ? -0.080 -11.913 -8.320 1.00 93.25 114 ARG A O 1
ATOM 831 N N . LEU A 1 115 ? -1.756 -12.807 -7.136 1.00 94.62 115 LEU A N 1
ATOM 832 C CA . LEU A 1 115 ? -2.726 -12.732 -8.226 1.00 94.62 115 LEU A CA 1
ATOM 833 C C . LEU A 1 115 ? -3.516 -11.422 -8.260 1.00 94.62 115 LEU A C 1
ATOM 835 O O . LEU A 1 115 ? -4.289 -11.231 -9.201 1.00 94.62 115 LEU A O 1
ATOM 839 N N . ALA A 1 116 ? -3.367 -10.525 -7.284 1.00 94.94 116 ALA A N 1
ATOM 840 C CA . ALA A 1 116 ? -4.095 -9.262 -7.287 1.00 94.94 116 ALA A CA 1
ATOM 841 C C . ALA A 1 116 ? -3.783 -8.430 -8.540 1.00 94.94 116 ALA A C 1
ATOM 843 O O . ALA A 1 116 ? -2.791 -8.642 -9.243 1.00 94.94 116 ALA A O 1
ATOM 844 N N . ASN A 1 117 ? -4.683 -7.496 -8.851 1.00 95.12 117 ASN A N 1
ATOM 845 C CA . ASN A 1 117 ? -4.562 -6.634 -10.026 1.00 95.12 117 ASN A CA 1
ATOM 846 C C . ASN A 1 117 ? -4.381 -7.425 -11.338 1.00 95.12 117 ASN A C 1
ATOM 848 O O . ASN A 1 117 ? -3.521 -7.112 -12.159 1.00 95.12 117 ASN A O 1
ATOM 852 N N . ASN A 1 118 ? -5.159 -8.499 -11.526 1.00 94.75 118 ASN A N 1
ATOM 853 C CA . ASN A 1 118 ? -5.068 -9.382 -12.692 1.00 94.75 118 ASN A CA 1
ATOM 854 C C . ASN A 1 118 ? -3.681 -10.053 -12.866 1.00 94.75 118 ASN A C 1
ATOM 856 O O . ASN A 1 118 ? -3.254 -10.332 -13.987 1.00 94.75 118 ASN A O 1
ATOM 860 N N . GLY A 1 119 ? -2.969 -10.320 -11.763 1.00 93.31 119 GLY A N 1
ATOM 861 C CA . GLY A 1 119 ? -1.633 -10.934 -11.756 1.00 93.31 119 GLY A CA 1
ATOM 862 C C . GLY A 1 119 ? -0.475 -9.952 -11.972 1.00 93.31 119 GLY A C 1
ATOM 863 O O . GLY A 1 119 ? 0.658 -10.375 -12.213 1.00 93.31 119 GLY A O 1
ATOM 864 N N . ASN A 1 120 ? -0.740 -8.648 -11.882 1.00 95.50 120 ASN A N 1
ATOM 865 C CA . ASN A 1 120 ? 0.252 -7.577 -12.006 1.00 95.50 120 ASN A CA 1
ATOM 866 C C . ASN A 1 120 ? 0.906 -7.234 -10.655 1.00 95.50 120 ASN A C 1
ATOM 868 O O . ASN A 1 120 ? 1.069 -6.065 -10.295 1.00 95.50 120 ASN A O 1
ATOM 872 N N . GLN A 1 121 ? 1.257 -8.271 -9.899 1.00 93.69 121 GLN A N 1
ATOM 873 C CA . GLN A 1 121 ? 2.007 -8.207 -8.649 1.00 93.69 121 GLN A CA 1
ATOM 874 C C . GLN A 1 121 ? 3.209 -9.152 -8.730 1.00 93.69 121 GLN A C 1
ATOM 876 O O . GLN A 1 121 ? 3.213 -10.110 -9.517 1.00 93.69 121 GLN A O 1
ATOM 881 N N . PHE A 1 122 ? 4.230 -8.851 -7.935 1.00 92.69 122 PHE A N 1
ATOM 882 C CA . PHE A 1 122 ? 5.352 -9.750 -7.694 1.00 92.69 122 PHE A CA 1
ATOM 883 C C . PHE A 1 122 ? 5.021 -10.725 -6.570 1.00 92.69 122 PHE A C 1
ATOM 885 O O . PHE A 1 122 ? 4.120 -10.478 -5.773 1.00 92.69 122 PHE A O 1
ATOM 892 N N . SER A 1 123 ? 5.751 -11.830 -6.510 1.00 90.31 123 SER A N 1
ATOM 893 C CA . SER A 1 123 ? 5.767 -12.699 -5.340 1.00 90.31 123 SER A CA 1
ATOM 894 C C . SER A 1 123 ? 6.685 -12.094 -4.286 1.00 90.31 123 SER A C 1
ATOM 896 O O . SER A 1 123 ? 7.866 -11.875 -4.550 1.00 90.31 123 SER A O 1
ATOM 898 N N . VAL A 1 124 ? 6.122 -11.809 -3.114 1.00 82.88 124 VAL A N 1
ATOM 899 C CA . VAL A 1 124 ? 6.809 -11.126 -2.017 1.00 82.88 124 VAL A CA 1
ATOM 900 C C . VAL A 1 124 ? 6.759 -11.971 -0.745 1.00 82.88 124 VAL A C 1
ATOM 902 O O . VAL A 1 124 ? 5.676 -12.288 -0.252 1.00 82.88 124 VAL A O 1
ATOM 905 N N . GLU A 1 125 ? 7.928 -12.340 -0.221 1.00 72.69 125 GLU A N 1
ATOM 906 C CA . GLU A 1 125 ? 8.103 -13.101 1.022 1.00 72.69 125 GLU A CA 1
ATOM 907 C C . GLU A 1 125 ? 9.386 -12.653 1.755 1.00 72.69 125 GLU A C 1
ATOM 909 O O . GLU A 1 125 ? 10.363 -12.332 1.075 1.00 72.69 125 GLU A O 1
ATOM 914 N N . PRO A 1 126 ? 9.437 -12.695 3.107 1.00 70.38 126 PRO A N 1
ATOM 915 C CA . PRO A 1 126 ? 8.407 -13.192 4.034 1.00 70.38 126 PRO A CA 1
ATOM 916 C C . PRO A 1 126 ? 7.162 -12.291 4.131 1.00 70.38 126 PRO A C 1
ATOM 918 O O . PRO A 1 126 ? 7.246 -11.114 3.806 1.00 70.38 126 PRO A O 1
ATOM 921 N N . PRO A 1 127 ? 5.999 -12.821 4.559 1.00 71.00 127 PRO A N 1
ATOM 922 C CA . PRO A 1 127 ? 4.778 -12.032 4.645 1.00 71.00 127 PRO A CA 1
ATOM 923 C C . PRO A 1 127 ? 4.807 -11.008 5.790 1.00 71.00 127 PRO A C 1
ATOM 925 O O . PRO A 1 127 ? 4.820 -11.388 6.963 1.00 71.00 127 PRO A O 1
ATOM 928 N N . ASP A 1 128 ? 4.705 -9.727 5.452 1.00 83.56 128 ASP A N 1
ATOM 929 C CA . ASP A 1 128 ? 4.446 -8.635 6.385 1.00 83.56 128 ASP A CA 1
ATOM 930 C C . ASP A 1 128 ? 2.939 -8.448 6.574 1.00 83.56 128 ASP A C 1
ATOM 932 O O . ASP A 1 128 ? 2.206 -8.164 5.623 1.00 83.56 128 ASP A O 1
ATOM 936 N N . GLN A 1 129 ? 2.451 -8.596 7.808 1.00 88.94 129 GLN A N 1
ATOM 937 C CA . GLN A 1 129 ? 1.029 -8.434 8.123 1.00 88.94 129 GLN A CA 1
ATOM 938 C C . GLN A 1 129 ? 0.763 -7.151 8.914 1.00 88.94 129 GLN A C 1
ATOM 940 O O . GLN A 1 129 ? 1.264 -6.963 10.024 1.00 88.94 129 GLN A O 1
ATOM 945 N N . GLY A 1 130 ? -0.141 -6.325 8.388 1.00 92.19 130 GLY A N 1
ATOM 946 C CA . GLY A 1 130 ? -0.774 -5.225 9.107 1.00 92.19 130 GLY A CA 1
ATOM 947 C C . GLY A 1 130 ? -2.239 -5.548 9.392 1.00 92.19 130 GLY A C 1
ATOM 948 O O . GLY A 1 130 ? -3.062 -5.479 8.484 1.00 92.19 130 GLY A O 1
ATOM 949 N N . LEU A 1 131 ? -2.592 -5.870 10.642 1.00 94.50 131 LEU A N 1
ATOM 950 C CA . LEU A 1 131 ? -3.974 -6.176 11.043 1.00 94.50 131 LEU A CA 1
ATOM 951 C C . LEU A 1 131 ? -4.488 -5.210 12.111 1.00 94.50 131 LEU A C 1
ATOM 953 O O . LEU A 1 131 ? -3.898 -5.064 13.183 1.00 94.50 131 LEU A O 1
ATOM 957 N N . CYS A 1 132 ? -5.633 -4.582 11.836 1.00 96.06 132 CYS A N 1
ATOM 958 C CA . CYS A 1 132 ? -6.215 -3.549 12.686 1.00 96.06 132 CYS A CA 1
ATOM 959 C C . CYS A 1 132 ? -7.714 -3.714 12.842 1.00 96.06 132 CYS A C 1
ATOM 961 O O . CYS A 1 132 ? -8.431 -3.916 11.869 1.00 96.06 132 CYS A O 1
ATOM 963 N N . ALA A 1 133 ? -8.206 -3.546 14.067 1.00 96.00 133 ALA A N 1
ATOM 964 C CA . ALA A 1 133 ? -9.623 -3.657 14.379 1.00 96.00 133 ALA A CA 1
ATOM 965 C C . ALA A 1 133 ? -10.146 -2.382 15.047 1.00 96.00 133 ALA A C 1
ATOM 967 O O . ALA A 1 133 ? -9.514 -1.807 15.937 1.00 96.00 133 ALA A O 1
ATOM 968 N N . GLY A 1 134 ? -11.337 -1.952 14.643 1.00 96.00 134 GLY A N 1
ATOM 969 C CA . GLY A 1 134 ? -11.939 -0.714 15.117 1.00 96.00 134 GLY A CA 1
ATOM 970 C C . GLY A 1 134 ? -13.315 -0.491 14.513 1.00 96.00 134 GLY A C 1
ATOM 971 O O . GLY A 1 134 ? -13.613 -1.003 13.447 1.00 96.00 134 GLY A O 1
ATOM 972 N N . ASN A 1 135 ? -14.188 0.239 15.207 1.00 96.38 135 ASN A N 1
ATOM 973 C CA . ASN A 1 135 ? -15.493 0.676 14.686 1.00 96.38 135 ASN A CA 1
ATOM 974 C C . ASN A 1 135 ? -16.339 -0.391 13.937 1.00 96.38 135 ASN A C 1
ATOM 976 O O . ASN A 1 135 ? -17.023 -0.068 12.972 1.00 96.38 135 ASN A O 1
ATOM 980 N N . GLY A 1 136 ? -16.279 -1.663 14.354 1.00 95.75 136 GLY A N 1
ATOM 981 C CA . GLY A 1 136 ? -17.021 -2.766 13.722 1.00 95.75 136 GLY A CA 1
ATOM 982 C C . GLY A 1 136 ? -16.376 -3.384 12.472 1.00 95.75 136 GLY A C 1
ATOM 983 O O . GLY A 1 136 ? -17.002 -4.230 11.837 1.00 95.75 136 GLY A O 1
ATOM 984 N N . PHE A 1 137 ? -15.143 -3.001 12.141 1.00 97.69 137 PHE A N 1
ATOM 985 C CA . PHE A 1 137 ? -14.383 -3.508 11.001 1.00 97.69 137 PHE A CA 1
ATOM 986 C C . PHE A 1 137 ? -13.024 -4.069 11.424 1.00 97.69 137 PHE A C 1
ATOM 988 O O . PHE A 1 137 ? -12.470 -3.699 12.466 1.00 97.69 137 PHE A O 1
ATOM 995 N N . VAL A 1 138 ? -12.480 -4.920 10.561 1.00 97.19 138 VAL A N 1
ATOM 996 C CA . VAL A 1 138 ? -11.080 -5.336 10.546 1.00 97.19 138 VAL A CA 1
ATOM 997 C C . VAL A 1 138 ? -10.494 -4.901 9.206 1.00 97.19 138 VAL A C 1
ATOM 999 O O . VAL A 1 138 ? -11.037 -5.237 8.158 1.00 97.19 138 VAL A O 1
ATOM 1002 N N . LEU A 1 139 ? -9.417 -4.124 9.234 1.00 97.88 139 LEU A N 1
ATOM 1003 C CA . LEU A 1 139 ? -8.606 -3.813 8.063 1.00 97.88 139 LEU A CA 1
ATOM 1004 C C . LEU A 1 139 ? -7.345 -4.664 8.144 1.00 97.88 139 LEU A C 1
ATOM 1006 O O . LEU A 1 139 ? -6.639 -4.627 9.151 1.00 97.88 139 LEU A O 1
ATOM 1010 N N . GLU A 1 140 ? -7.094 -5.432 7.096 1.00 96.56 140 GLU A N 1
ATOM 1011 C CA . GLU A 1 140 ? -5.925 -6.290 6.989 1.00 96.56 140 GLU A CA 1
ATOM 1012 C C . GLU A 1 140 ? -5.165 -5.938 5.718 1.00 96.56 140 GLU A C 1
ATOM 1014 O O . GLU A 1 140 ? -5.761 -5.761 4.654 1.00 96.56 140 GLU A O 1
ATOM 1019 N N . SER A 1 141 ? -3.849 -5.835 5.839 1.00 95.69 141 SER A N 1
ATOM 1020 C CA . SER A 1 141 ? -2.910 -5.840 4.729 1.00 95.69 141 SER A CA 1
ATOM 1021 C C . SER A 1 141 ? -1.925 -6.989 4.912 1.00 95.69 141 SER A C 1
ATOM 1023 O O . SER A 1 141 ? -1.483 -7.238 6.033 1.00 95.69 141 SER A O 1
ATOM 1025 N N . VAL A 1 142 ? -1.592 -7.677 3.824 1.00 93.00 142 VAL A N 1
ATOM 1026 C CA . VAL A 1 142 ? -0.558 -8.719 3.789 1.00 93.00 142 VAL A CA 1
ATOM 1027 C C . VAL A 1 1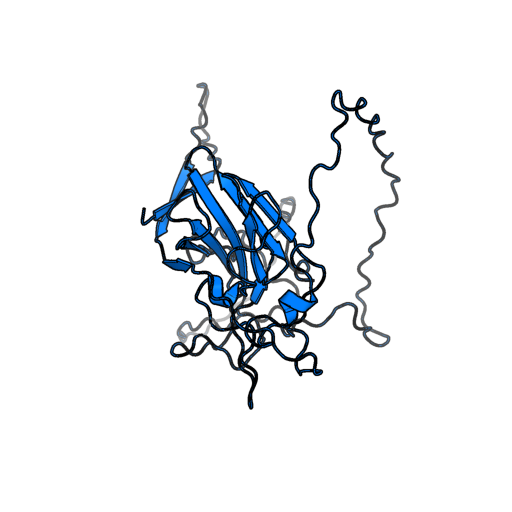42 ? 0.330 -8.426 2.592 1.00 93.00 142 VAL A C 1
ATOM 1029 O O . VAL A 1 142 ? -0.157 -8.473 1.460 1.00 93.00 142 VAL A O 1
ATOM 1032 N N . ASN A 1 143 ? 1.600 -8.104 2.843 1.00 90.75 143 ASN A N 1
ATOM 1033 C CA . ASN A 1 143 ? 2.532 -7.573 1.847 1.00 90.75 143 ASN A CA 1
ATOM 1034 C C . ASN A 1 143 ? 1.887 -6.414 1.072 1.00 90.75 143 ASN A C 1
ATOM 1036 O O . ASN A 1 143 ? 1.577 -5.372 1.644 1.00 90.75 143 ASN A O 1
ATOM 1040 N N . ASP A 1 144 ? 1.578 -6.649 -0.204 1.00 93.50 144 ASP A N 1
ATOM 1041 C CA . ASP A 1 144 ? 1.122 -5.633 -1.146 1.00 93.50 144 ASP A CA 1
ATOM 1042 C C . ASP A 1 144 ? -0.378 -5.665 -1.419 1.00 93.50 144 ASP A C 1
ATOM 1044 O O . ASP A 1 144 ? -0.835 -5.092 -2.403 1.00 93.50 144 ASP A O 1
ATOM 1048 N N . VAL A 1 145 ? -1.183 -6.324 -0.585 1.00 95.75 145 VAL A N 1
ATOM 1049 C CA . VAL A 1 145 ? -2.649 -6.289 -0.711 1.00 95.75 145 VAL A CA 1
ATOM 1050 C C . VAL A 1 145 ? -3.329 -5.861 0.569 1.00 95.75 145 VAL A C 1
ATOM 1052 O O . VAL A 1 145 ? -2.849 -6.135 1.661 1.00 95.75 145 VAL A O 1
ATOM 1055 N N . VAL A 1 146 ? -4.493 -5.231 0.420 1.00 97.25 146 VAL A N 1
ATOM 1056 C CA . VAL A 1 146 ? -5.355 -4.763 1.505 1.00 97.25 146 VAL A CA 1
ATOM 1057 C C . VAL A 1 146 ? -6.804 -5.174 1.281 1.00 97.25 146 VAL A C 1
ATOM 1059 O O . VAL A 1 146 ? -7.299 -5.246 0.151 1.00 97.25 146 VAL A O 1
ATOM 1062 N N . ASN A 1 147 ? -7.506 -5.426 2.382 1.00 96.94 147 ASN A N 1
ATOM 1063 C CA . ASN A 1 147 ? -8.927 -5.726 2.395 1.00 96.94 147 ASN A CA 1
ATOM 1064 C C . ASN A 1 147 ? -9.582 -5.267 3.708 1.00 96.94 147 ASN A C 1
ATOM 1066 O O . ASN A 1 147 ? -8.921 -5.025 4.720 1.00 96.94 147 ASN A O 1
ATOM 1070 N N . VAL A 1 148 ? -10.910 -5.154 3.680 1.00 97.81 148 VAL A N 1
ATOM 1071 C CA . VAL A 1 148 ? -11.733 -4.841 4.849 1.00 97.81 148 VAL A CA 1
ATOM 1072 C C . VAL A 1 148 ? -12.728 -5.963 5.087 1.00 97.81 148 VAL A C 1
ATOM 1074 O O . VAL A 1 148 ? -13.471 -6.352 4.182 1.00 97.81 148 VAL A O 1
ATOM 1077 N N . PHE A 1 149 ? -12.797 -6.405 6.334 1.00 97.56 149 PHE A N 1
ATOM 1078 C CA . PHE A 1 149 ? -13.782 -7.339 6.852 1.00 97.56 149 PHE A CA 1
ATOM 1079 C C . PHE A 1 149 ? -14.685 -6.637 7.871 1.00 97.56 149 PHE A C 1
ATOM 1081 O O . PHE A 1 149 ? -14.293 -5.647 8.495 1.00 97.56 149 PHE A O 1
ATOM 1088 N N . ASP A 1 150 ? -15.908 -7.126 8.052 1.00 95.81 150 ASP A N 1
ATOM 1089 C CA . ASP A 1 150 ? -16.696 -6.770 9.235 1.00 95.81 150 ASP A CA 1
ATOM 1090 C C . ASP A 1 150 ? -16.305 -7.617 10.455 1.00 95.81 150 ASP A C 1
ATOM 1092 O O . ASP A 1 150 ? -15.510 -8.550 10.365 1.00 95.81 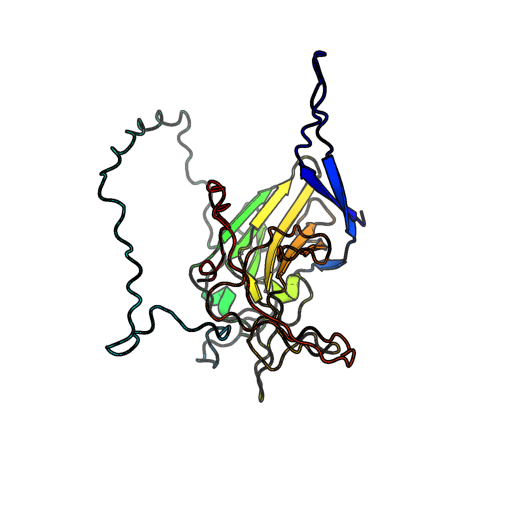150 ASP A O 1
ATOM 1096 N N . ALA A 1 151 ? -16.856 -7.284 11.625 1.00 91.56 151 ALA A N 1
ATOM 1097 C CA . ALA A 1 151 ? -16.565 -7.986 12.877 1.00 91.56 151 ALA A CA 1
ATOM 1098 C C . ALA A 1 151 ? -16.938 -9.484 12.877 1.00 91.56 151 ALA A C 1
ATOM 1100 O O . ALA A 1 151 ? -16.502 -10.208 13.770 1.00 91.56 151 ALA A O 1
ATOM 1101 N N . ALA A 1 152 ? -17.740 -9.944 11.910 1.00 92.56 152 ALA A N 1
ATOM 1102 C CA . ALA A 1 152 ? -18.065 -11.355 11.726 1.00 92.56 152 ALA A CA 1
ATOM 1103 C C . ALA A 1 152 ? -17.114 -12.061 10.738 1.00 92.56 152 ALA A C 1
ATOM 1105 O O . ALA A 1 152 ? -17.264 -13.258 10.513 1.00 92.56 152 ALA A O 1
ATOM 1106 N N . GLY A 1 153 ? -16.138 -11.346 10.169 1.00 92.56 153 GLY A N 1
ATOM 1107 C CA . GLY A 1 153 ? -15.166 -11.888 9.221 1.00 92.56 153 GLY A CA 1
ATOM 1108 C C . GLY A 1 153 ? -15.618 -11.853 7.765 1.00 92.56 153 GLY A C 1
ATOM 1109 O O . GLY A 1 153 ? -14.952 -12.428 6.909 1.00 92.56 153 GLY A O 1
ATOM 1110 N N . ASN A 1 154 ? -16.731 -11.184 7.440 1.00 94.94 154 ASN A N 1
ATOM 1111 C CA . ASN A 1 154 ? -17.179 -11.106 6.051 1.00 94.94 154 ASN A CA 1
ATOM 1112 C C . ASN A 1 154 ? -16.417 -10.012 5.308 1.00 94.94 154 ASN A C 1
ATOM 1114 O O . ASN A 1 154 ? -16.394 -8.854 5.734 1.00 94.94 154 ASN A O 1
ATOM 1118 N N . GLN A 1 155 ? -15.855 -10.365 4.156 1.00 95.06 155 GLN A N 1
ATOM 1119 C CA . GLN A 1 155 ? -15.200 -9.426 3.253 1.00 95.06 155 GLN A CA 1
ATOM 1120 C C . GLN A 1 155 ? -16.184 -8.372 2.722 1.00 95.06 155 GLN A C 1
ATOM 1122 O O . GLN A 1 155 ? -17.299 -8.692 2.310 1.00 95.06 155 GLN A O 1
ATOM 1127 N N . ARG A 1 156 ? -15.768 -7.099 2.717 1.00 96.00 156 ARG A N 1
ATOM 1128 C CA . ARG A 1 156 ? -16.642 -5.959 2.386 1.00 96.00 156 ARG A CA 1
ATOM 1129 C C . ARG A 1 156 ? -16.346 -5.288 1.051 1.00 96.00 156 ARG A C 1
ATOM 1131 O O . ARG A 1 156 ? -17.277 -4.736 0.472 1.00 96.00 156 ARG A O 1
ATOM 1138 N N . LEU A 1 157 ? -15.093 -5.297 0.586 1.00 90.69 157 LEU A N 1
ATOM 1139 C CA . LEU A 1 157 ? -14.676 -4.540 -0.607 1.00 90.69 157 LEU A CA 1
ATOM 1140 C C . LEU A 1 157 ? -13.997 -5.385 -1.685 1.00 90.69 157 LEU A C 1
ATOM 1142 O O . LEU A 1 157 ? -14.092 -5.023 -2.847 1.00 90.69 157 LEU A O 1
ATOM 1146 N N . GLY A 1 158 ? -13.352 -6.501 -1.341 1.00 91.81 158 GLY A N 1
ATOM 1147 C CA . GLY A 1 158 ? -12.526 -7.246 -2.298 1.00 91.81 158 GLY A CA 1
ATOM 1148 C C . GLY A 1 158 ? -11.031 -7.051 -2.030 1.00 91.81 158 GLY A C 1
ATOM 1149 O O . GLY A 1 158 ? -10.635 -6.107 -1.349 1.00 91.81 158 GLY A O 1
ATOM 1150 N N . VAL A 1 159 ? -10.197 -7.952 -2.553 1.00 95.19 159 VAL A N 1
ATOM 1151 C CA . VAL A 1 159 ? -8.734 -7.827 -2.462 1.00 95.19 159 VAL A CA 1
ATOM 1152 C C . VAL A 1 159 ? -8.284 -6.707 -3.398 1.00 95.19 159 VAL A C 1
ATOM 1154 O O . VAL A 1 159 ? -8.610 -6.731 -4.584 1.00 95.19 159 VAL A O 1
ATOM 1157 N N . THR A 1 160 ? -7.564 -5.721 -2.869 1.00 97.06 160 THR A N 1
ATOM 1158 C CA . THR A 1 160 ? -6.994 -4.602 -3.636 1.00 97.06 160 THR A CA 1
ATOM 1159 C C . THR A 1 160 ? -5.482 -4.596 -3.451 1.00 97.06 160 THR A C 1
ATOM 1161 O O . THR A 1 160 ? -5.029 -4.730 -2.318 1.00 97.06 160 THR A O 1
ATOM 1164 N N . ASP A 1 161 ? -4.704 -4.424 -4.521 1.00 96.50 161 ASP A N 1
ATOM 1165 C CA . ASP A 1 161 ? -3.260 -4.199 -4.402 1.00 96.50 161 ASP A CA 1
ATOM 1166 C C . ASP A 1 161 ? -2.951 -2.793 -3.871 1.00 96.50 161 ASP A C 1
ATOM 1168 O O . ASP A 1 161 ? -3.646 -1.820 -4.184 1.00 96.50 161 ASP A O 1
ATOM 1172 N N . LEU A 1 162 ? -1.896 -2.669 -3.072 1.00 97.31 162 LEU A N 1
ATOM 1173 C CA . LEU A 1 162 ? -1.520 -1.424 -2.418 1.00 97.31 162 LEU A CA 1
ATOM 1174 C C . LEU A 1 162 ? -1.083 -0.364 -3.427 1.00 97.31 162 LEU A C 1
ATOM 1176 O O . LEU A 1 162 ? -1.416 0.803 -3.228 1.00 97.31 162 LEU A O 1
ATOM 1180 N N . ASN A 1 163 ? -0.461 -0.742 -4.550 1.00 97.31 163 ASN A N 1
ATOM 1181 C CA . ASN A 1 163 ? -0.173 0.198 -5.634 1.00 97.31 163 ASN A CA 1
ATOM 1182 C C . ASN A 1 163 ? -1.457 0.904 -6.099 1.00 97.31 163 ASN A C 1
ATOM 1184 O O . ASN A 1 163 ? -1.549 2.131 -6.027 1.00 97.31 163 ASN A O 1
ATOM 1188 N N . SER A 1 164 ? -2.482 0.144 -6.497 1.00 96.62 164 SER A N 1
ATOM 1189 C CA . SER A 1 164 ? -3.765 0.713 -6.927 1.00 96.62 164 SER A CA 1
ATOM 1190 C C . SER A 1 164 ? -4.481 1.476 -5.813 1.00 96.62 164 SER A C 1
ATOM 1192 O O . SER A 1 164 ? -5.078 2.521 -6.088 1.00 96.62 164 SER A O 1
ATOM 1194 N N . PHE A 1 165 ? -4.429 0.986 -4.567 1.00 97.94 165 PHE A N 1
ATOM 1195 C CA . PHE A 1 165 ? -5.014 1.679 -3.416 1.00 97.94 165 PHE A CA 1
ATOM 1196 C C . PHE A 1 165 ? -4.387 3.063 -3.213 1.00 97.94 165 PHE A C 1
ATOM 1198 O O . PHE A 1 165 ? -5.123 4.020 -2.986 1.00 97.94 165 PHE A O 1
ATOM 1205 N N . TYR A 1 166 ? -3.066 3.189 -3.368 1.00 98.00 166 TYR A N 1
ATOM 1206 C CA . TYR A 1 166 ? -2.323 4.450 -3.256 1.00 98.00 166 TYR A CA 1
ATOM 1207 C C . TYR A 1 166 ? -2.310 5.304 -4.536 1.00 98.00 166 TYR A C 1
ATOM 1209 O O . TYR A 1 166 ? -1.742 6.400 -4.557 1.00 98.00 166 TYR A O 1
ATOM 1217 N N . GLY A 1 167 ? -2.978 4.848 -5.598 1.00 96.06 167 GLY A N 1
ATOM 1218 C CA . GLY A 1 167 ? -3.069 5.565 -6.870 1.00 96.06 167 GLY A CA 1
ATOM 1219 C C . GLY A 1 167 ? -1.824 5.448 -7.753 1.00 96.06 167 GLY A C 1
ATOM 1220 O O . GLY A 1 167 ? -1.692 6.208 -8.712 1.00 96.06 167 GLY A O 1
ATOM 1221 N N . TYR A 1 168 ? -0.933 4.506 -7.454 1.00 96.94 168 TYR A N 1
ATOM 1222 C CA . TYR A 1 168 ? 0.202 4.159 -8.299 1.00 96.94 168 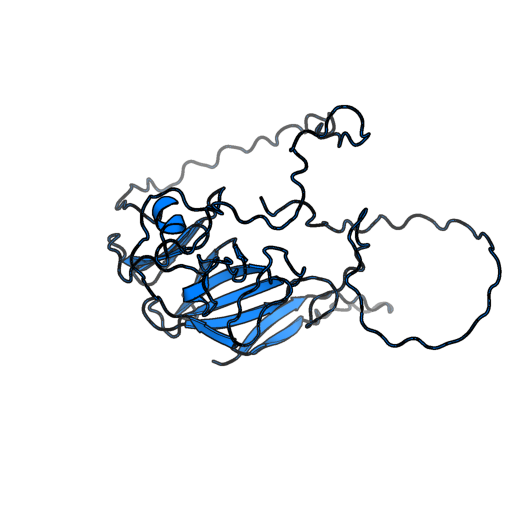TYR A CA 1
ATOM 1223 C C . TYR A 1 168 ? -0.206 3.247 -9.459 1.00 96.94 168 TYR A C 1
ATOM 1225 O O . TYR A 1 168 ? -1.230 2.560 -9.389 1.00 96.94 168 TYR A O 1
ATOM 1233 N N . PRO A 1 169 ? 0.603 3.192 -10.533 1.00 96.75 169 PRO A N 1
ATOM 1234 C CA . PRO A 1 169 ? 0.516 2.080 -11.464 1.00 96.75 169 PRO A CA 1
ATOM 1235 C C . PRO A 1 169 ? 0.880 0.768 -10.758 1.00 96.75 169 PRO A C 1
ATOM 1237 O O . PRO A 1 169 ? 1.579 0.765 -9.741 1.00 96.75 169 PRO A O 1
ATOM 1240 N N . ALA A 1 170 ? 0.410 -0.346 -11.323 1.00 96.31 170 ALA A N 1
ATOM 1241 C CA . ALA A 1 170 ? 0.675 -1.683 -10.804 1.00 96.31 170 ALA A CA 1
ATOM 1242 C C . ALA A 1 170 ? 2.179 -1.935 -10.604 1.00 96.31 170 ALA A C 1
ATOM 1244 O O . ALA A 1 170 ? 2.999 -1.415 -11.367 1.00 96.31 170 ALA A O 1
ATOM 1245 N N . ALA A 1 171 ? 2.528 -2.778 -9.626 1.00 95.31 171 ALA A N 1
ATOM 1246 C CA . ALA A 1 171 ? 3.918 -3.134 -9.326 1.00 95.31 171 ALA A CA 1
ATOM 1247 C C . ALA A 1 171 ? 4.665 -3.621 -10.582 1.00 95.31 171 ALA A C 1
ATOM 1249 O O . ALA A 1 171 ? 5.792 -3.202 -10.848 1.00 95.31 171 ALA A O 1
ATOM 1250 N N . ILE A 1 172 ? 3.984 -4.410 -11.419 1.00 96.06 172 ILE A N 1
ATOM 1251 C CA . ILE A 1 172 ? 4.446 -4.779 -12.755 1.00 96.06 172 ILE A CA 1
ATOM 1252 C C . ILE A 1 172 ? 3.303 -4.731 -13.767 1.00 96.06 172 ILE A C 1
ATOM 1254 O O . ILE A 1 172 ? 2.296 -5.405 -13.613 1.00 96.06 172 ILE A O 1
ATOM 1258 N N . ALA A 1 173 ? 3.473 -3.993 -14.858 1.00 95.56 173 ALA A N 1
ATOM 1259 C CA . ALA A 1 173 ? 2.641 -4.118 -16.046 1.00 95.56 173 ALA A CA 1
ATOM 1260 C C . ALA A 1 173 ? 3.280 -5.147 -16.991 1.00 95.56 173 ALA A C 1
ATOM 1262 O O . ALA A 1 173 ? 4.284 -4.864 -17.656 1.00 95.56 173 ALA A O 1
ATOM 1263 N N . ARG A 1 174 ? 2.707 -6.356 -17.025 1.00 92.88 174 ARG A N 1
ATOM 1264 C CA . ARG A 1 174 ? 3.230 -7.469 -17.830 1.00 92.88 174 ARG A CA 1
ATOM 1265 C C . ARG A 1 174 ? 2.983 -7.237 -19.328 1.00 92.88 174 ARG A C 1
ATOM 1267 O O . ARG A 1 174 ? 1.861 -6.943 -19.736 1.00 92.88 174 ARG A O 1
ATOM 1274 N N . GLY A 1 175 ? 4.024 -7.372 -20.151 1.00 92.00 175 GLY A N 1
ATOM 1275 C CA . GLY A 1 175 ? 3.992 -7.083 -21.588 1.00 92.00 175 GLY A CA 1
ATOM 1276 C C . GLY A 1 175 ? 5.340 -7.301 -22.283 1.00 92.00 175 GLY A C 1
ATOM 1277 O O . GLY A 1 175 ? 6.238 -7.936 -21.740 1.00 92.00 175 GLY A O 1
ATOM 1278 N N . ASN A 1 176 ? 5.492 -6.772 -23.502 1.00 91.94 176 ASN A N 1
ATOM 1279 C CA . ASN A 1 176 ? 6.761 -6.798 -24.234 1.00 91.94 176 ASN A CA 1
ATOM 1280 C C . ASN A 1 176 ? 7.166 -5.373 -24.670 1.00 91.94 176 ASN A C 1
ATOM 1282 O O . ASN A 1 176 ? 6.636 -4.885 -25.673 1.00 91.94 176 ASN A O 1
ATOM 1286 N N . PRO A 1 177 ? 8.072 -4.690 -23.944 1.00 93.31 177 PRO A N 1
ATOM 1287 C CA . PRO A 1 177 ? 8.711 -5.110 -22.690 1.00 93.31 177 PRO A CA 1
ATOM 1288 C C . PRO A 1 177 ? 7.771 -4.998 -21.475 1.00 93.31 177 PRO A C 1
ATOM 1290 O O . PRO A 1 177 ? 6.765 -4.285 -21.521 1.00 93.31 177 PRO A O 1
ATOM 1293 N N . ASN A 1 178 ? 8.128 -5.664 -20.374 1.00 95.50 178 ASN A N 1
ATOM 1294 C CA . ASN A 1 178 ? 7.521 -5.407 -19.065 1.00 95.50 178 ASN A CA 1
ATOM 1295 C C . ASN A 1 178 ? 7.827 -3.975 -18.603 1.00 95.50 178 ASN A C 1
ATOM 1297 O O . ASN A 1 178 ? 8.838 -3.384 -18.993 1.00 95.50 178 ASN A O 1
ATOM 1301 N N . ARG A 1 179 ? 6.956 -3.428 -17.754 1.00 96.56 179 ARG A N 1
ATOM 1302 C CA . ARG A 1 179 ? 7.152 -2.124 -17.114 1.00 96.56 179 ARG A CA 1
ATOM 1303 C C . ARG A 1 179 ? 6.857 -2.203 -15.623 1.00 96.56 179 ARG A C 1
ATOM 1305 O O . ARG A 1 179 ? 6.036 -3.017 -15.215 1.00 96.56 179 ARG A O 1
ATOM 1312 N N . PHE A 1 180 ? 7.485 -1.349 -14.827 1.00 96.62 180 PHE A N 1
ATOM 1313 C CA . PHE A 1 180 ? 7.537 -1.499 -13.372 1.00 96.62 180 PHE A CA 1
ATOM 1314 C C . PHE A 1 180 ? 7.061 -0.242 -12.651 1.00 96.62 180 PHE A C 1
ATOM 1316 O O . PHE A 1 180 ? 7.508 0.863 -12.963 1.00 96.62 180 PHE A O 1
ATOM 1323 N N . GLY A 1 181 ? 6.148 -0.420 -11.701 1.00 97.12 181 GLY A N 1
ATOM 1324 C CA . GLY A 1 181 ? 5.730 0.617 -10.764 1.00 97.12 181 GLY A CA 1
ATOM 1325 C C . GLY A 1 181 ? 6.674 0.712 -9.560 1.00 97.12 181 GLY A C 1
ATOM 1326 O O . GLY A 1 181 ? 7.645 -0.051 -9.460 1.00 97.12 181 GLY A O 1
ATOM 1327 N N . PRO A 1 182 ? 6.413 1.644 -8.630 1.00 95.56 182 PRO A N 1
ATOM 1328 C CA . PRO A 1 182 ? 7.133 1.680 -7.362 1.00 95.56 182 PRO A CA 1
ATOM 1329 C C . PRO A 1 182 ? 6.907 0.384 -6.573 1.00 95.56 182 PRO A C 1
ATOM 1331 O O . PRO A 1 182 ? 5.867 -0.266 -6.720 1.00 95.56 182 PRO A O 1
ATOM 1334 N N . SER A 1 183 ? 7.890 0.020 -5.749 1.00 93.31 183 SER A N 1
ATOM 1335 C CA . SER A 1 183 ? 7.767 -1.113 -4.828 1.00 93.31 183 SER A CA 1
ATOM 1336 C C . SER A 1 183 ? 7.196 -0.614 -3.511 1.00 93.31 183 SER A C 1
ATOM 1338 O O . SER A 1 183 ? 7.778 0.282 -2.900 1.00 93.31 183 SER A O 1
ATOM 1340 N N . LEU A 1 184 ? 6.070 -1.171 -3.083 1.00 94.00 184 LEU A N 1
ATOM 1341 C CA . LEU A 1 184 ? 5.510 -0.932 -1.755 1.00 94.00 184 LEU A CA 1
ATOM 1342 C C . LEU A 1 184 ? 5.930 -2.094 -0.841 1.00 94.00 184 LEU A C 1
ATOM 1344 O O . LEU A 1 184 ? 6.277 -3.157 -1.344 1.00 94.00 184 LEU A O 1
ATOM 1348 N N . THR A 1 185 ? 6.006 -1.857 0.468 1.00 91.25 185 THR A N 1
ATOM 1349 C CA . THR A 1 185 ? 6.357 -2.874 1.475 1.00 91.25 185 THR A CA 1
ATOM 1350 C C . THR A 1 185 ? 5.942 -2.423 2.879 1.00 91.25 185 THR A C 1
ATOM 1352 O O . THR A 1 185 ? 5.540 -1.270 3.089 1.00 91.25 185 THR A O 1
ATOM 1355 N N . ASP A 1 186 ? 6.064 -3.331 3.846 1.00 91.31 186 ASP A N 1
ATOM 1356 C CA . ASP A 1 186 ? 5.947 -3.090 5.287 1.00 91.31 186 ASP A CA 1
ATOM 1357 C C . ASP A 1 186 ? 4.605 -2.444 5.705 1.00 91.31 186 ASP A C 1
ATOM 1359 O O . ASP A 1 186 ? 4.588 -1.404 6.383 1.00 91.31 186 ASP A O 1
ATOM 1363 N N . PRO A 1 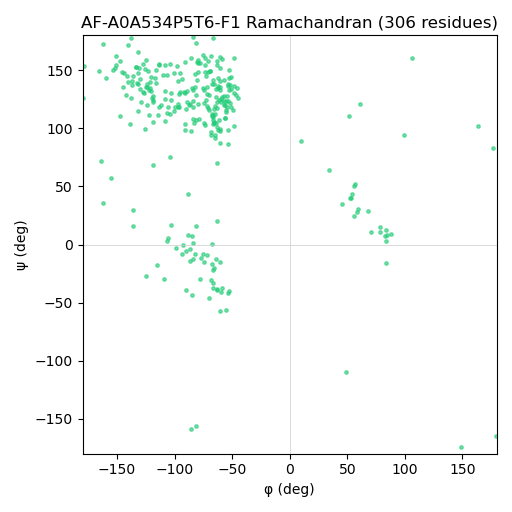187 ? 3.442 -3.006 5.313 1.00 95.00 187 PRO A N 1
ATOM 1364 C CA . PRO A 1 187 ? 2.160 -2.401 5.625 1.00 95.00 187 PRO A CA 1
ATOM 1365 C C . PRO A 1 187 ? 1.890 -2.367 7.135 1.00 95.00 187 PRO A C 1
ATOM 1367 O O . PRO A 1 187 ? 1.995 -3.358 7.854 1.00 95.00 187 PRO A O 1
ATOM 1370 N N . THR A 1 188 ? 1.434 -1.218 7.619 1.00 95.69 188 THR A N 1
ATOM 1371 C CA . THR A 1 188 ? 0.956 -1.017 8.992 1.00 95.69 188 THR A CA 1
ATOM 1372 C C . THR A 1 188 ? -0.389 -0.306 8.962 1.00 95.69 188 THR A C 1
ATOM 1374 O O . THR A 1 188 ? -0.676 0.471 8.056 1.00 95.69 188 THR A O 1
ATOM 1377 N N . CYS A 1 189 ? -1.238 -0.520 9.964 1.00 97.12 189 CYS A N 1
ATOM 1378 C CA . CYS A 1 189 ? -2.494 0.211 10.074 1.00 97.12 189 CYS A CA 1
ATOM 1379 C C . CYS A 1 189 ? -2.823 0.605 11.522 1.00 97.12 189 CYS A C 1
ATOM 1381 O O . CYS A 1 189 ? -2.174 0.167 12.474 1.00 97.12 189 CYS A O 1
ATOM 1383 N N . LEU A 1 190 ? -3.863 1.424 11.696 1.00 97.50 190 LEU A N 1
A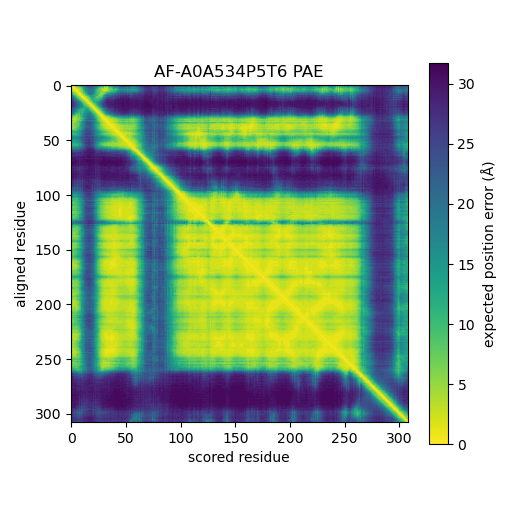TOM 1384 C CA . LEU A 1 190 ? -4.449 1.759 12.995 1.00 97.50 190 LEU A CA 1
ATOM 1385 C C . LEU A 1 190 ? -5.878 2.288 12.819 1.00 97.50 190 LEU A C 1
ATOM 1387 O O . LEU A 1 190 ? -6.134 3.068 11.907 1.00 97.50 190 LEU A O 1
ATOM 1391 N N . PHE A 1 191 ? -6.793 1.955 13.733 1.00 97.94 191 PHE A N 1
ATOM 1392 C CA . PHE A 1 191 ? -7.993 2.767 13.957 1.00 97.94 191 PHE A CA 1
ATOM 1393 C C . PHE A 1 191 ? -7.804 3.638 15.197 1.00 97.94 191 PHE A C 1
ATOM 1395 O O . PHE A 1 191 ? -7.727 3.126 16.317 1.00 97.94 191 PHE A O 1
ATOM 1402 N N . ASP A 1 192 ? -7.769 4.953 15.010 1.00 97.69 192 ASP A N 1
ATOM 1403 C CA . ASP A 1 192 ? -7.715 5.893 16.119 1.00 97.69 192 ASP A CA 1
ATOM 1404 C C . ASP A 1 192 ? -9.126 6.293 16.562 1.00 97.69 192 ASP A C 1
ATOM 1406 O O . ASP A 1 192 ? -9.896 6.933 15.837 1.00 97.69 192 ASP A O 1
ATOM 1410 N N . ARG A 1 193 ? -9.456 5.943 17.808 1.00 95.19 193 ARG A N 1
ATOM 1411 C CA . ARG A 1 193 ? -10.761 6.252 18.403 1.00 95.19 193 ARG A CA 1
ATOM 1412 C C . ARG A 1 193 ? -10.951 7.745 18.644 1.00 95.19 193 ARG A C 1
ATOM 1414 O O . ARG A 1 193 ? -12.095 8.189 18.606 1.00 95.19 193 ARG A O 1
ATOM 1421 N N . ALA A 1 194 ? -9.887 8.502 18.909 1.00 96.44 194 ALA A N 1
ATOM 1422 C CA . ALA A 1 194 ? -10.014 9.921 19.234 1.00 96.44 194 ALA A CA 1
ATOM 1423 C C . ALA A 1 194 ? -10.431 10.739 18.005 1.00 96.44 194 ALA A C 1
ATOM 1425 O O . ALA A 1 194 ? -11.364 11.536 18.071 1.00 96.44 194 ALA A O 1
ATOM 1426 N N . THR A 1 195 ? -9.782 10.500 16.868 1.00 96.00 195 THR A N 1
ATOM 1427 C CA . THR A 1 195 ? -10.091 11.178 15.603 1.00 96.00 195 THR A CA 1
ATOM 1428 C C . THR A 1 195 ? -11.205 10.498 14.812 1.00 96.00 195 THR A C 1
ATOM 1430 O O . THR A 1 195 ? -11.756 11.112 13.896 1.00 96.00 195 THR A O 1
ATOM 1433 N N . GLN A 1 196 ? -11.575 9.261 15.168 1.00 97.62 196 GLN A N 1
ATOM 1434 C CA . GLN A 1 196 ? -12.496 8.420 14.398 1.00 97.62 196 GLN A CA 1
ATOM 1435 C C . GLN A 1 196 ? -11.991 8.248 12.962 1.00 97.62 196 GLN A C 1
ATOM 1437 O O . GLN A 1 196 ? -12.703 8.529 11.993 1.00 97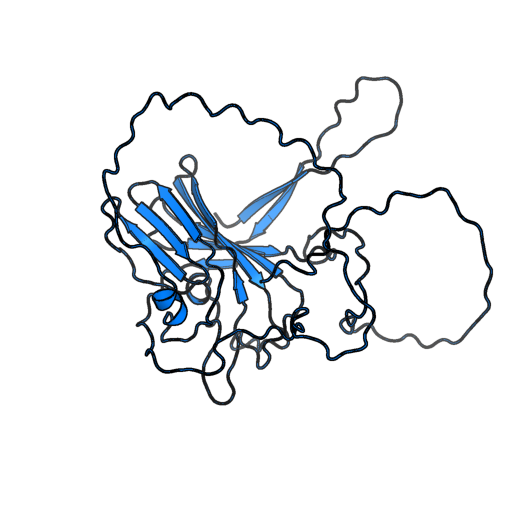.62 196 GLN A O 1
ATOM 1442 N N . ARG A 1 197 ? -10.721 7.867 12.829 1.00 98.12 197 ARG A N 1
ATOM 1443 C CA . ARG A 1 197 ? -10.032 7.727 11.545 1.00 98.12 197 ARG A CA 1
ATOM 1444 C C . ARG A 1 197 ? -9.222 6.448 11.516 1.00 98.12 197 ARG A C 1
ATOM 1446 O O . ARG A 1 197 ? -8.667 6.023 12.526 1.00 98.12 197 ARG A O 1
ATOM 1453 N N . TRP A 1 198 ? -9.166 5.857 10.337 1.00 98.38 198 TRP A N 1
ATOM 1454 C CA . TRP A 1 198 ? -8.250 4.780 10.030 1.00 98.38 198 TRP A CA 1
ATOM 1455 C C . TRP A 1 198 ? -7.000 5.338 9.377 1.00 98.38 198 TRP A C 1
ATOM 1457 O O . TRP A 1 198 ? -7.069 6.315 8.634 1.00 98.38 198 TRP A O 1
ATOM 1467 N N . PHE A 1 199 ? -5.889 4.675 9.647 1.00 98.38 199 PHE A N 1
ATOM 1468 C CA . PHE A 1 199 ? -4.585 4.926 9.070 1.00 98.38 199 PHE A CA 1
ATOM 1469 C C . PHE A 1 199 ? -4.097 3.621 8.451 1.00 98.38 199 PHE A C 1
ATOM 1471 O O . PHE A 1 199 ? -4.227 2.566 9.073 1.00 98.38 199 PHE A O 1
ATOM 1478 N N . GLN A 1 200 ? -3.559 3.699 7.242 1.00 98.19 200 GLN A N 1
ATOM 1479 C CA . GLN A 1 200 ? -2.807 2.635 6.586 1.00 98.19 200 GLN A CA 1
ATOM 1480 C C . GLN A 1 200 ? -1.508 3.286 6.102 1.00 98.19 200 GLN A C 1
ATOM 1482 O O . GLN A 1 200 ? -1.529 4.434 5.650 1.00 98.19 200 GLN A O 1
ATOM 1487 N N . VAL A 1 201 ? -0.383 2.627 6.349 1.00 97.62 201 VAL A N 1
ATOM 1488 C CA . VAL A 1 201 ? 0.952 3.138 6.064 1.00 97.62 201 VAL A CA 1
ATOM 1489 C C . VAL A 1 201 ? 1.749 2.062 5.352 1.00 97.62 201 VAL A C 1
ATOM 1491 O O . VAL A 1 201 ? 1.700 0.908 5.766 1.00 97.62 201 VAL A O 1
ATOM 1494 N N . VAL A 1 202 ? 2.512 2.458 4.338 1.00 96.94 202 VAL A N 1
ATOM 1495 C CA . VAL A 1 202 ? 3.487 1.609 3.642 1.00 96.94 202 VAL A CA 1
ATOM 1496 C C . VAL A 1 202 ? 4.802 2.360 3.467 1.00 96.94 202 VAL A C 1
ATOM 1498 O O . VAL A 1 202 ? 4.809 3.593 3.368 1.00 96.94 202 VAL A O 1
ATOM 1501 N N . LEU A 1 203 ? 5.908 1.626 3.386 1.00 95.12 203 LEU A N 1
ATOM 1502 C CA . LEU A 1 203 ? 7.146 2.131 2.800 1.00 95.12 203 LEU A CA 1
ATOM 1503 C C . LEU A 1 203 ? 7.056 1.986 1.279 1.00 95.12 203 LEU A C 1
ATOM 1505 O O . LEU A 1 203 ? 6.625 0.956 0.772 1.00 95.12 203 LEU A O 1
ATOM 1509 N N . THR A 1 204 ? 7.454 3.021 0.546 1.00 95.56 204 THR A N 1
ATOM 1510 C CA . THR A 1 204 ? 7.498 3.013 -0.919 1.00 95.56 204 THR A CA 1
ATOM 1511 C C . THR A 1 204 ? 8.909 3.313 -1.405 1.00 95.56 204 THR A C 1
ATOM 1513 O O . THR A 1 204 ? 9.546 4.258 -0.933 1.00 95.56 204 THR A O 1
ATOM 1516 N N . LEU A 1 205 ? 9.386 2.512 -2.356 1.00 93.38 205 LEU A N 1
ATOM 1517 C CA . LEU A 1 205 ? 10.693 2.624 -2.995 1.00 93.38 205 LEU A CA 1
ATOM 1518 C C . LEU A 1 205 ? 10.512 3.037 -4.461 1.00 93.38 205 LEU A C 1
ATOM 1520 O O . LEU A 1 205 ? 9.888 2.323 -5.256 1.00 93.38 205 LEU A O 1
ATOM 1524 N N . ASP A 1 206 ? 11.085 4.183 -4.827 1.00 91.69 206 ASP A N 1
ATOM 1525 C CA . ASP A 1 206 ? 10.954 4.753 -6.168 1.00 91.69 206 ASP A CA 1
ATOM 1526 C C . ASP A 1 206 ? 11.910 4.093 -7.165 1.00 91.69 206 ASP A C 1
ATOM 1528 O O . ASP A 1 206 ? 13.092 3.881 -6.872 1.00 91.69 206 ASP A O 1
ATOM 1532 N N . ARG A 1 207 ? 11.443 3.874 -8.399 1.00 91.62 207 ARG A N 1
ATOM 1533 C CA . ARG A 1 207 ? 12.270 3.387 -9.518 1.00 91.62 207 ARG A CA 1
ATOM 1534 C C . ARG A 1 207 ? 13.098 4.500 -10.153 1.00 91.62 207 ARG A C 1
ATOM 1536 O O . ARG A 1 207 ? 12.725 5.673 -10.130 1.00 91.62 207 ARG A O 1
ATOM 1543 N N . ILE A 1 208 ? 14.194 4.123 -10.805 1.00 87.94 208 ILE A N 1
ATOM 1544 C CA . ILE A 1 208 ? 14.876 5.011 -11.760 1.00 87.94 208 ILE A CA 1
ATOM 1545 C C . ILE A 1 208 ? 14.079 5.134 -13.065 1.00 87.94 208 ILE A C 1
ATOM 1547 O O . ILE A 1 208 ? 13.295 4.250 -13.404 1.00 87.94 208 ILE A O 1
ATOM 1551 N N . ASN A 1 209 ? 14.342 6.187 -13.846 1.00 92.56 209 ASN A N 1
ATOM 1552 C CA . ASN A 1 209 ? 13.869 6.341 -15.233 1.00 92.56 209 ASN A CA 1
ATOM 1553 C C . ASN A 1 209 ? 12.348 6.153 -15.419 1.00 92.56 209 ASN A C 1
ATOM 1555 O O . ASN A 1 209 ? 11.908 5.540 -16.392 1.00 92.56 209 ASN A O 1
ATOM 1559 N N . VAL A 1 210 ? 11.553 6.665 -14.476 1.00 95.12 210 VAL A N 1
ATOM 1560 C CA . VAL A 1 210 ? 10.087 6.618 -14.534 1.00 95.12 210 VAL A CA 1
ATOM 1561 C C . VAL A 1 210 ? 9.571 7.549 -15.633 1.00 95.12 210 VAL A C 1
ATOM 1563 O O . VAL A 1 210 ? 9.914 8.731 -15.671 1.00 95.12 210 VAL A O 1
ATOM 1566 N N . ASP A 1 211 ? 8.722 7.022 -16.513 1.00 96.06 211 ASP A N 1
ATOM 1567 C CA . ASP A 1 211 ? 7.997 7.804 -17.510 1.00 96.06 211 ASP A CA 1
ATOM 1568 C C . ASP A 1 211 ? 6.916 8.655 -16.816 1.00 96.06 211 ASP A C 1
ATOM 1570 O O . ASP A 1 211 ? 5.985 8.094 -16.232 1.00 96.06 211 ASP A O 1
ATOM 1574 N N . PRO A 1 212 ? 6.981 9.998 -16.884 1.00 94.25 212 PRO A N 1
ATOM 1575 C CA . PRO A 1 212 ? 6.041 10.869 -16.183 1.00 94.25 212 PRO A CA 1
ATOM 1576 C C . PRO A 1 212 ? 4.599 10.755 -16.695 1.00 94.25 212 PRO A C 1
ATOM 1578 O O . PRO A 1 212 ? 3.677 11.126 -15.973 1.00 94.25 212 PRO A O 1
ATOM 1581 N N . ALA A 1 213 ? 4.376 10.258 -17.918 1.00 94.88 213 ALA A N 1
ATOM 1582 C CA . ALA A 1 213 ? 3.030 10.083 -18.456 1.00 94.88 213 ALA A CA 1
ATOM 1583 C C . ALA A 1 213 ? 2.328 8.838 -17.893 1.00 94.88 213 ALA A C 1
ATOM 1585 O O . ALA A 1 213 ? 1.102 8.816 -17.797 1.00 94.88 213 ALA A O 1
ATOM 1586 N N . THR A 1 214 ? 3.091 7.800 -17.539 1.00 95.06 214 THR A N 1
ATOM 1587 C CA . THR A 1 214 ? 2.544 6.499 -17.117 1.00 95.06 214 THR A CA 1
ATOM 1588 C C . THR A 1 214 ? 2.858 6.137 -15.668 1.00 95.06 214 THR A C 1
ATOM 1590 O O . THR A 1 214 ? 2.205 5.259 -15.110 1.00 95.06 214 THR A O 1
ATOM 1593 N N . GLY A 1 215 ? 3.845 6.789 -15.049 1.00 95.38 215 GLY A N 1
ATOM 1594 C CA . GLY A 1 215 ? 4.362 6.437 -13.727 1.00 95.38 215 GLY A CA 1
ATOM 1595 C C . GLY A 1 215 ? 5.152 5.123 -13.703 1.00 95.38 215 GLY A C 1
ATOM 1596 O O . GLY A 1 215 ? 5.444 4.611 -12.626 1.00 95.38 215 GLY A O 1
ATOM 1597 N N . LEU A 1 216 ? 5.487 4.562 -14.868 1.00 97.06 216 LEU A N 1
ATOM 1598 C CA . LEU A 1 216 ? 6.139 3.262 -15.009 1.00 97.06 216 LEU A CA 1
ATOM 1599 C C . LEU A 1 216 ? 7.592 3.400 -15.489 1.00 97.06 216 LEU A C 1
ATOM 1601 O O . LEU A 1 216 ? 7.903 4.257 -16.314 1.00 97.06 216 LEU A O 1
ATOM 1605 N N . SER A 1 217 ? 8.470 2.508 -15.033 1.00 95.88 217 SER A N 1
ATOM 1606 C CA . SER A 1 217 ? 9.856 2.374 -15.498 1.00 95.88 217 SER A CA 1
ATOM 1607 C C . SER A 1 217 ? 10.041 1.169 -16.425 1.00 95.88 217 SER A C 1
ATOM 1609 O O . SER A 1 217 ? 9.299 0.191 -16.353 1.00 95.88 217 SER A O 1
ATOM 1611 N N . LEU A 1 218 ? 11.059 1.223 -17.287 1.00 93.94 218 LEU A N 1
ATOM 1612 C CA . LEU A 1 218 ? 11.568 0.063 -18.035 1.00 93.94 218 LEU A CA 1
ATOM 1613 C C . LEU A 1 218 ? 12.630 -0.730 -17.250 1.00 93.94 218 LEU A C 1
ATOM 1615 O O . LEU A 1 218 ? 13.105 -1.754 -17.733 1.00 93.94 218 LEU A O 1
ATOM 1619 N N . SER A 1 219 ? 13.024 -0.254 -16.067 1.00 90.06 219 SER A N 1
ATOM 1620 C CA . SER A 1 219 ? 14.023 -0.871 -15.196 1.00 90.06 219 SER A CA 1
ATOM 1621 C C . SER A 1 219 ? 13.409 -1.219 -13.841 1.00 90.06 219 SER A C 1
ATOM 1623 O O . SER A 1 219 ? 12.588 -0.469 -13.312 1.00 90.06 219 SER A O 1
ATOM 1625 N N . GLN A 1 220 ? 13.841 -2.340 -13.266 1.00 89.38 220 GLN A N 1
ATOM 1626 C CA . GLN A 1 220 ? 13.515 -2.724 -11.890 1.00 89.38 220 GLN A CA 1
ATOM 1627 C C . GLN A 1 220 ? 14.425 -2.030 -10.859 1.00 89.38 220 GLN A C 1
ATOM 1629 O O . GLN A 1 220 ? 14.152 -2.073 -9.663 1.00 89.38 220 GLN A O 1
ATOM 1634 N N . SER A 1 221 ? 15.476 -1.327 -11.286 1.00 86.56 221 SER A N 1
ATOM 1635 C CA . SER A 1 221 ? 16.406 -0.680 -10.361 1.00 86.56 221 SER A CA 1
ATOM 1636 C C . SER A 1 221 ? 15.747 0.453 -9.567 1.00 86.56 221 SER A C 1
ATOM 1638 O O . SER A 1 221 ? 14.996 1.283 -10.096 1.00 86.56 221 SER A O 1
ATOM 1640 N N . LEU A 1 222 ? 16.078 0.508 -8.280 1.00 87.44 222 LEU A N 1
ATOM 1641 C CA . LEU A 1 222 ? 15.617 1.541 -7.359 1.00 87.44 222 LEU A CA 1
ATOM 1642 C C . LEU A 1 222 ? 16.471 2.810 -7.481 1.00 87.44 222 LEU A C 1
ATOM 1644 O O . LEU A 1 222 ? 17.672 2.758 -7.736 1.00 87.44 222 LEU A O 1
ATOM 1648 N N . SER A 1 223 ? 15.849 3.968 -7.276 1.00 86.31 223 SER A N 1
ATOM 1649 C CA . SER A 1 223 ? 16.503 5.284 -7.339 1.00 86.31 223 SER A CA 1
ATOM 1650 C C . SER A 1 223 ? 17.203 5.697 -6.043 1.00 86.31 223 SER A C 1
ATOM 1652 O O . SER A 1 223 ? 17.938 6.683 -6.028 1.00 86.31 223 SER A O 1
ATOM 1654 N N . GLY A 1 224 ? 16.941 4.977 -4.949 1.00 83.50 224 GLY A N 1
ATOM 1655 C CA . GLY A 1 224 ? 17.330 5.354 -3.589 1.00 83.50 224 GLY A CA 1
ATOM 1656 C C . GLY A 1 224 ? 16.354 6.321 -2.908 1.00 83.50 224 GLY A C 1
ATOM 1657 O O . GLY A 1 224 ? 16.367 6.416 -1.681 1.00 83.50 224 GLY A O 1
ATOM 1658 N N . ARG A 1 225 ? 15.461 6.984 -3.659 1.00 86.00 225 ARG A N 1
ATOM 1659 C CA . ARG A 1 225 ? 14.362 7.766 -3.075 1.00 86.00 225 ARG A CA 1
ATOM 1660 C C . ARG A 1 225 ? 13.315 6.823 -2.494 1.00 86.00 225 ARG A C 1
ATOM 1662 O O . ARG A 1 225 ? 12.973 5.805 -3.097 1.00 86.00 225 ARG A O 1
ATOM 1669 N N . ASN A 1 226 ? 12.854 7.153 -1.296 1.00 91.69 226 ASN A N 1
ATOM 1670 C CA . ASN A 1 226 ? 11.859 6.378 -0.578 1.00 91.69 226 ASN A CA 1
ATOM 1671 C C . ASN A 1 226 ? 11.044 7.276 0.351 1.00 91.69 226 ASN A C 1
ATOM 1673 O O . ASN A 1 226 ? 11.513 8.320 0.817 1.00 91.69 226 ASN A O 1
ATOM 1677 N N . HIS A 1 227 ? 9.806 6.877 0.604 1.00 94.50 227 HIS A N 1
ATOM 1678 C CA . HIS A 1 227 ? 8.874 7.655 1.404 1.00 94.50 227 HIS A CA 1
ATOM 1679 C C . HIS A 1 227 ? 7.870 6.752 2.126 1.00 94.50 227 HIS A C 1
ATOM 1681 O O . HIS A 1 227 ? 7.576 5.640 1.690 1.00 94.50 227 HIS A O 1
ATOM 1687 N N . LEU A 1 228 ? 7.343 7.245 3.248 1.00 96.12 228 LEU A N 1
ATOM 1688 C CA . LEU A 1 228 ? 6.187 6.658 3.913 1.00 96.12 228 LEU A CA 1
ATOM 1689 C C . LEU A 1 228 ? 4.916 7.240 3.308 1.00 96.12 228 LEU A C 1
ATOM 1691 O O . LEU A 1 228 ? 4.681 8.452 3.381 1.00 96.12 228 LEU A O 1
ATOM 1695 N N . ASP A 1 229 ? 4.089 6.361 2.765 1.00 97.75 229 ASP A N 1
ATOM 1696 C CA . ASP A 1 229 ? 2.788 6.698 2.213 1.00 97.75 229 ASP A CA 1
ATOM 1697 C C . ASP A 1 229 ? 1.714 6.426 3.252 1.00 97.75 229 ASP A C 1
ATOM 1699 O O . ASP A 1 229 ? 1.532 5.301 3.700 1.00 97.75 229 ASP A O 1
ATOM 1703 N N . ILE A 1 230 ? 1.000 7.471 3.662 1.00 97.75 230 ILE A N 1
ATOM 1704 C CA . ILE A 1 230 ? 0.022 7.441 4.749 1.00 97.75 230 ILE A CA 1
ATOM 1705 C C . ILE A 1 230 ? -1.357 7.711 4.158 1.00 97.75 230 ILE A C 1
ATOM 1707 O O . ILE A 1 230 ? -1.658 8.833 3.753 1.00 97.75 230 ILE A O 1
ATOM 1711 N N . ALA A 1 231 ? -2.221 6.705 4.154 1.00 98.31 231 ALA A N 1
ATOM 1712 C CA . ALA A 1 231 ? -3.631 6.868 3.853 1.00 98.31 231 ALA A CA 1
ATOM 1713 C C . ALA A 1 231 ? -4.414 7.114 5.149 1.00 98.31 231 ALA A C 1
ATOM 1715 O O . ALA A 1 231 ? -4.305 6.348 6.106 1.00 98.31 231 ALA A O 1
ATOM 1716 N N . VAL A 1 232 ? -5.266 8.143 5.163 1.00 98.44 232 VAL A N 1
ATOM 1717 C CA . VAL A 1 232 ? -6.186 8.448 6.271 1.00 98.44 232 VAL A CA 1
ATOM 1718 C C . VAL A 1 232 ? -7.630 8.386 5.781 1.00 98.44 232 VAL A C 1
ATOM 1720 O O . VAL A 1 232 ? -7.991 9.107 4.852 1.00 98.44 232 VAL A O 1
ATOM 1723 N N . SER A 1 233 ? -8.481 7.555 6.386 1.00 98.44 233 SER A N 1
ATOM 1724 C CA . SER A 1 233 ? -9.880 7.424 5.948 1.00 98.44 233 SER A CA 1
ATOM 1725 C C . SER A 1 233 ? -10.631 8.747 6.096 1.00 98.44 233 SER A C 1
ATOM 1727 O O . SER A 1 233 ? -10.456 9.465 7.071 1.00 98.44 233 SER A O 1
ATOM 1729 N N . ASN A 1 234 ? -11.533 9.095 5.180 1.00 97.88 234 ASN A N 1
ATOM 1730 C CA . ASN A 1 234 ? -12.270 10.364 5.296 1.00 97.88 234 ASN A CA 1
ATOM 1731 C C . ASN A 1 234 ? -13.405 10.318 6.338 1.00 97.88 234 ASN A C 1
ATOM 1733 O O . ASN A 1 234 ? -13.948 11.355 6.725 1.00 97.88 234 ASN A O 1
ATOM 1737 N N . THR A 1 235 ? -13.745 9.122 6.830 1.00 97.44 235 THR A N 1
ATOM 1738 C CA . TH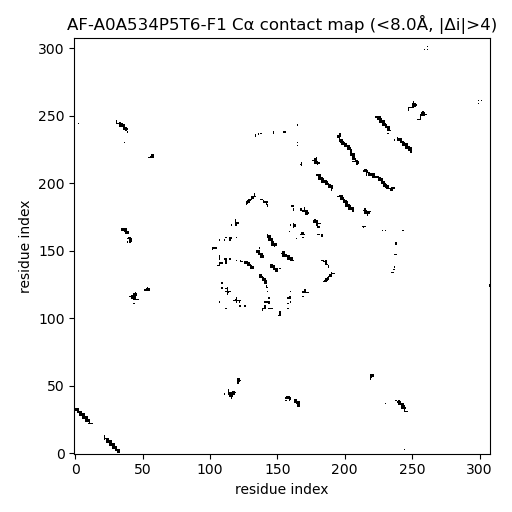R A 1 235 ? -14.786 8.880 7.840 1.00 97.44 235 THR A CA 1
ATOM 1739 C C . THR A 1 235 ? -14.327 7.842 8.872 1.00 97.44 235 THR A C 1
ATOM 1741 O O . THR A 1 235 ? -13.253 7.260 8.732 1.00 97.44 235 THR A O 1
ATOM 1744 N N . ALA A 1 236 ? -15.159 7.560 9.881 1.00 97.38 236 ALA A N 1
ATOM 1745 C CA . ALA A 1 236 ? -14.938 6.462 10.831 1.00 97.38 236 ALA A CA 1
ATOM 1746 C C . ALA A 1 236 ? -15.061 5.063 10.193 1.00 97.38 236 ALA A C 1
ATOM 1748 O O . ALA A 1 236 ? -14.633 4.068 10.779 1.00 97.38 236 ALA A O 1
ATOM 1749 N N . SER A 1 237 ? -15.672 4.974 9.010 1.00 97.19 237 SER A N 1
ATOM 1750 C CA . SER A 1 237 ? -15.728 3.753 8.212 1.00 97.19 237 SER A CA 1
ATOM 1751 C C . SER A 1 237 ? -14.515 3.687 7.275 1.00 97.19 237 SER A C 1
ATOM 1753 O O . SER A 1 237 ? -14.250 4.670 6.572 1.00 97.19 237 SER A O 1
ATOM 1755 N N . PRO A 1 238 ? -13.805 2.544 7.208 1.00 97.38 238 PRO A N 1
ATOM 1756 C CA . PRO A 1 238 ? -12.703 2.351 6.266 1.00 97.38 238 PRO A CA 1
ATOM 1757 C C . PRO A 1 238 ? -13.201 2.106 4.831 1.00 97.38 238 PRO A C 1
ATOM 1759 O O . PRO A 1 238 ? -12.398 2.091 3.906 1.00 97.38 238 PRO A O 1
ATOM 1762 N N . LEU A 1 239 ? -14.516 1.930 4.630 1.00 97.19 239 LEU A N 1
ATOM 1763 C CA . LEU A 1 239 ? -15.112 1.569 3.338 1.00 97.19 239 LEU A CA 1
ATOM 1764 C C . LEU A 1 239 ? -15.167 2.713 2.317 1.00 97.19 239 LEU A C 1
ATOM 1766 O O . LEU A 1 239 ? -15.460 2.483 1.148 1.00 97.19 239 LEU A O 1
ATOM 1770 N N . GLY A 1 240 ? -14.975 3.949 2.777 1.00 95.44 240 GLY A N 1
ATOM 1771 C CA . GLY A 1 240 ? -15.044 5.138 1.937 1.00 95.44 240 GLY A CA 1
ATOM 1772 C C . GLY A 1 240 ? -13.725 5.457 1.237 1.00 95.44 240 GLY A C 1
ATOM 1773 O O . GLY A 1 240 ? -12.835 4.623 1.092 1.00 95.44 240 GLY A O 1
ATOM 1774 N N . THR A 1 241 ? -13.596 6.715 0.828 1.00 97.00 241 THR A N 1
ATOM 1775 C CA . THR A 1 241 ? -12.344 7.255 0.297 1.00 97.00 241 THR A CA 1
ATOM 1776 C C . THR A 1 241 ? -11.379 7.627 1.417 1.00 97.00 241 THR A C 1
ATOM 1778 O O . THR A 1 241 ? -11.777 7.895 2.557 1.00 97.00 241 THR A O 1
ATOM 1781 N N . TRP A 1 242 ? -10.101 7.672 1.066 1.00 98.44 242 TRP A N 1
ATOM 1782 C CA . TRP A 1 242 ? -8.997 8.005 1.952 1.00 98.44 242 TRP A CA 1
ATOM 1783 C C . TRP A 1 242 ? -8.231 9.195 1.386 1.00 98.44 242 TRP A C 1
ATOM 1785 O O . TRP A 1 242 ? -8.176 9.370 0.174 1.00 98.44 242 TRP A O 1
ATOM 1795 N N . THR A 1 243 ? -7.644 10.019 2.241 1.00 98.44 243 THR A N 1
ATOM 1796 C CA . THR A 1 243 ? -6.708 11.073 1.838 1.00 98.44 243 THR A CA 1
ATOM 1797 C C . THR A 1 243 ? -5.284 10.550 1.998 1.00 98.44 243 THR A C 1
ATOM 1799 O O . THR A 1 243 ? -4.959 10.014 3.055 1.00 98.44 243 THR A O 1
ATOM 1802 N N . ILE A 1 244 ? -4.451 10.690 0.965 1.00 98.31 244 ILE A N 1
ATOM 1803 C CA . ILE A 1 244 ? -3.059 10.214 0.970 1.00 98.31 244 ILE A CA 1
ATOM 1804 C C . ILE A 1 244 ? -2.117 11.363 1.330 1.00 98.31 244 ILE A C 1
ATOM 1806 O O . ILE A 1 244 ? -2.307 12.490 0.873 1.00 98.31 244 ILE A O 1
ATOM 1810 N N . TYR A 1 245 ? -1.088 11.065 2.117 1.00 97.44 245 TYR A N 1
ATOM 1811 C CA . TYR A 1 245 ? 0.035 11.942 2.432 1.00 97.44 245 TYR A CA 1
ATOM 1812 C C . TYR A 1 245 ? 1.337 11.181 2.205 1.00 97.44 245 TYR A C 1
ATOM 1814 O O . TYR A 1 245 ? 1.414 10.007 2.556 1.00 97.44 245 TYR A O 1
ATOM 1822 N N . ARG A 1 246 ? 2.364 11.854 1.685 1.00 95.69 246 ARG A N 1
ATOM 1823 C CA . ARG A 1 246 ? 3.674 11.244 1.427 1.00 95.69 246 ARG A CA 1
ATOM 1824 C C . ARG A 1 246 ? 4.757 11.935 2.227 1.00 95.69 246 ARG A C 1
ATOM 1826 O O . ARG A 1 246 ? 4.878 13.163 2.200 1.00 95.69 246 ARG A O 1
ATOM 1833 N N . VAL A 1 247 ? 5.536 11.154 2.963 1.00 94.31 247 VAL A N 1
ATOM 1834 C CA . VAL A 1 247 ? 6.612 11.657 3.816 1.00 94.31 247 VAL A CA 1
ATOM 1835 C C . VAL A 1 247 ? 7.935 11.073 3.331 1.00 94.31 247 VAL A C 1
ATOM 1837 O O . VAL A 1 247 ? 8.190 9.905 3.595 1.00 94.31 247 VAL A O 1
ATOM 1840 N N . PRO A 1 248 ? 8.787 11.860 2.653 1.00 92.12 248 PRO A N 1
ATOM 18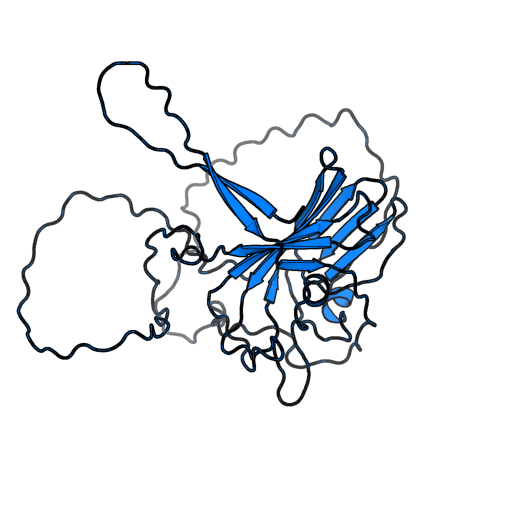41 C CA . PRO A 1 248 ? 10.143 11.441 2.292 1.00 92.12 248 PRO A CA 1
ATOM 1842 C C . PRO A 1 248 ? 10.942 10.963 3.515 1.00 92.12 248 PRO A C 1
ATOM 1844 O O . PRO A 1 248 ? 10.876 11.619 4.564 1.00 92.12 248 PRO A O 1
ATOM 1847 N N . VAL A 1 249 ? 11.674 9.845 3.394 1.00 88.94 249 VAL A N 1
ATOM 1848 C CA . VAL A 1 249 ? 12.475 9.240 4.486 1.00 88.94 249 VAL A CA 1
ATOM 1849 C C . VAL A 1 249 ? 13.885 8.769 4.075 1.00 88.94 249 VAL A C 1
ATOM 1851 O O . VAL A 1 249 ? 14.558 8.102 4.853 1.00 88.94 249 VAL A O 1
ATOM 1854 N N . GLN A 1 250 ? 14.392 9.209 2.920 1.00 80.81 250 GLN A N 1
ATOM 1855 C CA . GLN A 1 250 ? 15.701 8.834 2.353 1.00 80.81 250 GLN A CA 1
ATOM 1856 C C . GLN A 1 250 ? 16.962 9.243 3.145 1.00 80.81 250 GLN A C 1
ATOM 1858 O O . GLN A 1 250 ? 18.048 8.754 2.845 1.00 80.81 250 GLN A O 1
ATOM 1863 N N . ASP A 1 251 ? 16.839 10.112 4.152 1.00 82.38 251 ASP A N 1
ATOM 1864 C CA . ASP A 1 251 ? 17.919 10.481 5.087 1.00 82.38 251 ASP A CA 1
ATOM 1865 C C . ASP A 1 251 ? 19.202 11.091 4.467 1.00 82.38 251 ASP A C 1
ATOM 1867 O O . ASP A 1 251 ? 20.308 10.993 5.009 1.00 82.38 251 ASP A O 1
ATOM 1871 N N . ASP A 1 252 ? 19.069 11.760 3.324 1.00 80.12 252 ASP A N 1
ATOM 1872 C CA . ASP A 1 252 ? 20.177 12.364 2.573 1.00 80.12 252 ASP A CA 1
ATOM 1873 C C . ASP A 1 252 ? 20.224 13.903 2.679 1.00 80.12 252 ASP A C 1
ATOM 1875 O O . ASP A 1 252 ? 21.083 14.565 2.089 1.00 80.12 252 ASP A O 1
ATOM 1879 N N . GLY A 1 253 ? 19.328 14.498 3.469 1.00 82.31 253 GLY A N 1
ATOM 1880 C CA . GLY A 1 253 ? 19.178 15.946 3.610 1.00 82.31 253 GLY A CA 1
ATOM 1881 C C . GLY A 1 253 ? 18.318 16.608 2.543 1.00 82.31 253 GLY A C 1
ATOM 1882 O O . GLY A 1 253 ? 18.186 17.835 2.556 1.00 82.31 253 GLY A O 1
ATOM 1883 N N . THR A 1 254 ? 17.737 15.841 1.623 1.00 83.56 254 THR A N 1
ATOM 1884 C CA . THR A 1 254 ? 16.806 16.349 0.614 1.00 83.56 254 THR A CA 1
ATOM 1885 C C . THR A 1 254 ? 15.364 16.271 1.118 1.00 83.56 254 THR A C 1
ATOM 1887 O O . THR A 1 254 ? 15.045 15.537 2.051 1.00 83.56 254 THR A O 1
ATOM 1890 N N . GLU A 1 255 ? 14.475 17.089 0.546 1.00 84.25 255 GLU A N 1
ATOM 1891 C CA . GLU A 1 255 ? 13.013 17.013 0.759 1.00 84.25 255 GLU A CA 1
ATOM 1892 C C . GLU A 1 255 ? 12.541 17.103 2.227 1.00 84.25 255 GLU A C 1
ATOM 1894 O O . GLU A 1 255 ? 11.439 16.681 2.591 1.00 84.25 255 GLU A O 1
ATOM 1899 N N . GLY A 1 256 ? 13.366 17.719 3.077 1.00 83.75 256 GLY A N 1
ATOM 1900 C CA . GLY A 1 256 ? 13.100 17.893 4.504 1.00 83.75 256 GLY A CA 1
ATOM 1901 C C . GLY A 1 256 ? 13.495 16.699 5.375 1.00 83.75 256 GLY A C 1
ATOM 1902 O O . GLY A 1 256 ? 13.170 16.703 6.564 1.00 83.75 256 GLY A O 1
ATOM 1903 N N . THR A 1 257 ? 14.189 15.704 4.817 1.00 83.62 257 THR A N 1
ATOM 1904 C CA . THR A 1 257 ? 14.791 14.609 5.584 1.00 83.62 257 THR A CA 1
ATOM 1905 C C . THR A 1 257 ? 16.028 15.088 6.354 1.00 83.62 257 THR A C 1
ATOM 1907 O O . THR A 1 257 ? 16.650 16.093 5.984 1.00 83.62 257 THR A O 1
ATOM 1910 N N . PRO A 1 258 ? 16.394 14.436 7.472 1.00 82.69 258 PRO A N 1
ATOM 1911 C CA . PRO A 1 258 ? 17.695 14.657 8.089 1.00 82.69 258 PRO A CA 1
ATOM 1912 C C . PRO A 1 258 ? 18.835 14.282 7.130 1.00 82.69 258 PRO A C 1
ATOM 1914 O O . PRO A 1 258 ? 18.636 13.567 6.158 1.00 82.69 258 PRO A O 1
ATOM 1917 N N . ASN A 1 259 ? 20.036 14.781 7.416 1.00 82.94 259 ASN A N 1
ATOM 1918 C CA . ASN A 1 259 ? 21.268 14.287 6.812 1.00 82.94 259 ASN A CA 1
ATOM 1919 C C . ASN A 1 259 ? 22.180 13.849 7.953 1.00 82.94 259 ASN A C 1
ATOM 1921 O O . ASN A 1 259 ? 22.643 14.690 8.730 1.00 82.94 259 ASN A O 1
ATOM 1925 N N . HIS A 1 260 ? 22.423 12.548 8.078 1.00 78.44 260 HIS A N 1
ATOM 1926 C CA . HIS A 1 260 ? 23.332 12.018 9.098 1.00 78.44 260 HIS A CA 1
ATOM 1927 C C . HIS A 1 260 ? 24.795 11.948 8.630 1.00 78.44 260 HIS A C 1
ATOM 1929 O O . HIS A 1 260 ? 25.645 11.438 9.359 1.00 78.44 260 HIS A O 1
ATOM 1935 N N . HIS A 1 261 ? 25.107 12.507 7.453 1.00 79.81 261 HIS A N 1
ATOM 1936 C CA . HIS A 1 261 ? 26.421 12.492 6.806 1.00 79.81 261 HIS A CA 1
ATOM 1937 C C . HIS A 1 261 ? 26.989 11.075 6.671 1.00 79.81 261 HIS A C 1
ATOM 1939 O O . HIS A 1 261 ? 28.179 10.831 6.878 1.00 79.81 261 HIS A O 1
ATOM 1945 N N . CYS A 1 262 ? 26.113 10.126 6.340 1.00 67.94 262 CYS A N 1
ATOM 1946 C CA . CYS A 1 262 ? 26.486 8.743 6.105 1.00 67.94 262 CYS A CA 1
ATOM 1947 C C . CYS A 1 262 ? 27.389 8.671 4.870 1.00 67.94 262 CYS A C 1
ATOM 1949 O O . CYS A 1 262 ? 26.967 9.007 3.765 1.00 67.94 262 CYS A O 1
ATOM 1951 N N . ASN A 1 263 ? 28.626 8.195 5.037 1.00 64.00 263 ASN A N 1
ATOM 1952 C CA . ASN A 1 263 ? 29.446 7.855 3.879 1.00 64.00 263 ASN A CA 1
ATOM 1953 C C . ASN A 1 263 ? 28.728 6.749 3.080 1.00 64.00 263 ASN A C 1
ATOM 1955 O O . ASN A 1 263 ? 28.311 5.747 3.686 1.00 64.00 263 ASN A O 1
ATOM 1959 N N . PRO A 1 264 ? 28.607 6.875 1.744 1.00 55.50 264 PRO A N 1
ATOM 1960 C CA . PRO A 1 264 ? 28.217 5.752 0.907 1.00 55.50 264 PRO A CA 1
ATOM 1961 C C . PRO A 1 264 ? 29.225 4.644 1.184 1.00 55.50 264 PRO A C 1
ATOM 1963 O O . PRO A 1 264 ? 30.431 4.856 1.056 1.00 55.50 264 PRO A O 1
ATOM 1966 N N . ALA A 1 265 ? 28.779 3.484 1.653 1.00 49.41 265 ALA A N 1
ATOM 1967 C CA . ALA A 1 265 ? 29.739 2.421 1.895 1.00 49.41 265 ALA A CA 1
ATOM 1968 C C . ALA A 1 265 ? 30.329 1.881 0.573 1.00 49.41 265 ALA A C 1
ATOM 1970 O O . ALA A 1 265 ? 29.741 2.073 -0.499 1.00 49.41 265 ALA A O 1
ATOM 1971 N N . PRO A 1 266 ? 31.471 1.184 0.673 1.00 37.91 266 PRO A N 1
ATOM 1972 C CA . PRO A 1 266 ? 31.997 0.227 -0.279 1.00 37.91 266 PRO A CA 1
ATOM 1973 C C . PRO A 1 266 ? 31.311 0.117 -1.643 1.00 37.91 266 PRO A C 1
ATOM 1975 O O . PRO A 1 266 ? 30.370 -0.666 -1.698 1.00 37.91 266 PRO A O 1
ATOM 1978 N N . GLY A 1 267 ? 31.669 0.862 -2.694 1.00 42.34 267 GLY A N 1
ATOM 1979 C CA . GLY A 1 267 ? 31.170 0.572 -4.053 1.00 42.34 267 GLY A CA 1
ATOM 1980 C C . GLY A 1 267 ? 29.742 1.021 -4.405 1.00 42.34 267 GLY A C 1
ATOM 1981 O O . GLY A 1 267 ? 29.258 0.667 -5.474 1.00 42.34 267 GLY A O 1
ATOM 1982 N N . ALA A 1 268 ? 29.071 1.831 -3.578 1.00 40.72 268 ALA A N 1
ATOM 1983 C CA . ALA A 1 268 ? 27.871 2.536 -4.039 1.00 40.72 268 ALA A CA 1
ATOM 1984 C C . ALA A 1 268 ? 28.270 3.575 -5.099 1.00 40.72 268 ALA A C 1
ATOM 1986 O O . ALA A 1 268 ? 28.962 4.547 -4.785 1.00 40.72 268 ALA A O 1
ATOM 1987 N N . ALA A 1 269 ? 27.861 3.357 -6.351 1.00 39.00 269 ALA A N 1
ATOM 1988 C CA . ALA A 1 269 ? 28.028 4.342 -7.408 1.00 39.00 269 ALA A CA 1
ATOM 1989 C C . ALA A 1 269 ? 27.338 5.642 -6.980 1.00 39.00 269 ALA A C 1
ATOM 1991 O O . ALA A 1 269 ? 26.152 5.662 -6.654 1.00 39.00 269 ALA A O 1
ATOM 1992 N N . THR A 1 270 ? 28.092 6.737 -6.949 1.00 39.34 270 THR A N 1
ATOM 1993 C CA . THR A 1 270 ? 27.513 8.066 -6.784 1.00 39.34 270 THR A CA 1
ATOM 1994 C C . THR A 1 270 ? 26.618 8.329 -7.989 1.00 39.34 270 THR A C 1
ATOM 1996 O O . THR A 1 270 ? 27.126 8.367 -9.113 1.00 39.34 270 THR A O 1
ATOM 1999 N N . SER A 1 271 ? 25.310 8.506 -7.779 1.00 35.66 271 SER A N 1
ATOM 2000 C CA . SER A 1 271 ? 24.426 9.036 -8.823 1.00 35.66 271 SER A CA 1
ATOM 2001 C C . SER A 1 271 ? 25.062 10.292 -9.426 1.00 35.66 271 SER A C 1
ATOM 2003 O O . SER A 1 271 ? 25.600 11.109 -8.668 1.00 35.66 271 SER A O 1
ATOM 2005 N N . PRO A 1 272 ? 25.045 10.464 -10.760 1.00 34.66 272 PRO A N 1
ATOM 2006 C CA . PRO A 1 272 ? 25.666 11.615 -11.384 1.00 34.66 272 PRO A CA 1
ATOM 2007 C C . PRO A 1 272 ? 24.879 12.857 -10.974 1.00 34.66 272 PRO A C 1
ATOM 2009 O O . PRO A 1 272 ? 23.785 13.123 -11.468 1.00 34.66 272 PRO A O 1
ATOM 2012 N N . THR A 1 273 ? 25.433 13.627 -10.043 1.00 36.38 273 THR A N 1
ATOM 2013 C CA . THR A 1 273 ? 24.986 14.988 -9.794 1.00 36.38 273 THR A CA 1
ATOM 2014 C C . THR A 1 273 ? 25.318 15.802 -11.036 1.00 36.38 273 THR A C 1
ATOM 2016 O O . THR A 1 273 ? 26.469 16.126 -11.320 1.00 36.38 273 THR A O 1
ATOM 2019 N N . SER A 1 274 ? 24.294 16.123 -11.819 1.00 35.38 274 SER A N 1
ATOM 2020 C CA . SER A 1 274 ? 24.377 17.142 -12.855 1.00 35.38 274 SER A CA 1
ATOM 2021 C C . SER A 1 274 ? 24.618 18.499 -12.189 1.00 35.38 274 SER A C 1
ATOM 2023 O O . SER A 1 274 ? 23.676 19.164 -11.762 1.00 35.38 274 SER A O 1
ATOM 2025 N N . ALA A 1 275 ? 25.883 18.901 -12.085 1.00 30.81 275 ALA A N 1
ATOM 2026 C CA . ALA A 1 275 ? 26.285 20.265 -11.766 1.00 30.81 275 ALA A CA 1
ATOM 2027 C C . ALA A 1 275 ? 27.366 20.730 -12.765 1.00 30.81 275 ALA A C 1
ATOM 2029 O O . ALA A 1 275 ? 28.240 19.941 -13.128 1.00 30.81 275 ALA A O 1
ATOM 2030 N N . PRO A 1 276 ? 27.292 21.980 -13.259 1.00 31.09 276 PRO A N 1
ATOM 2031 C CA . PRO A 1 276 ? 28.070 22.439 -14.402 1.00 31.09 276 PRO A CA 1
ATOM 2032 C C . PRO A 1 276 ? 29.535 22.682 -14.028 1.00 31.09 276 PRO A C 1
ATOM 2034 O O . PRO A 1 276 ? 29.839 23.312 -13.017 1.00 31.09 276 PRO A O 1
ATOM 2037 N N . THR A 1 277 ? 30.437 22.204 -14.880 1.00 28.59 277 THR A N 1
ATOM 2038 C CA . THR A 1 277 ? 31.891 22.362 -14.781 1.00 28.59 277 THR A CA 1
ATOM 2039 C C . THR A 1 277 ? 32.311 23.837 -14.773 1.00 28.59 277 THR A C 1
ATOM 2041 O O . THR A 1 277 ? 32.030 24.538 -15.748 1.00 28.59 277 THR A O 1
ATOM 2044 N N . PRO A 1 278 ? 33.099 24.308 -13.789 1.00 30.80 278 PRO A N 1
ATOM 2045 C CA . PRO A 1 278 ? 33.986 25.439 -13.987 1.00 30.80 278 PRO A CA 1
ATOM 2046 C C . PRO A 1 278 ? 35.390 24.916 -14.297 1.00 30.80 278 PRO A C 1
ATOM 2048 O O . PRO A 1 278 ? 36.015 24.187 -13.529 1.00 30.80 278 PRO A O 1
ATOM 2051 N N . THR A 1 279 ? 35.875 25.307 -15.464 1.00 32.59 279 THR A N 1
ATOM 2052 C CA . THR A 1 279 ? 37.268 25.239 -15.905 1.00 32.59 279 THR A CA 1
ATOM 2053 C C . THR A 1 279 ? 38.224 25.864 -14.883 1.00 32.59 279 THR A C 1
ATOM 2055 O O . THR A 1 279 ? 37.996 26.996 -14.460 1.00 32.59 279 THR A O 1
ATOM 2058 N N . GLY A 1 280 ? 39.338 25.198 -14.563 1.00 29.30 280 GLY A N 1
ATOM 2059 C CA . GLY A 1 280 ? 40.443 25.844 -13.847 1.00 29.30 280 GLY A CA 1
ATOM 2060 C C . GLY A 1 280 ? 41.441 24.877 -13.218 1.00 29.30 280 GLY A C 1
ATOM 2061 O O . GLY A 1 280 ? 41.199 24.318 -12.157 1.00 29.30 280 GLY A O 1
ATOM 2062 N N . SER A 1 281 ? 42.587 24.709 -13.871 1.00 32.72 281 SER A N 1
ATOM 2063 C CA . SER A 1 281 ? 43.767 24.007 -13.365 1.00 32.72 281 SER A CA 1
ATOM 2064 C C . SER A 1 281 ? 44.356 24.676 -12.119 1.00 32.72 281 SER A C 1
ATOM 2066 O O . SER A 1 281 ? 44.568 25.887 -12.140 1.00 32.72 281 SER A O 1
ATOM 2068 N N . THR A 1 282 ? 44.732 23.898 -11.100 1.00 29.61 282 THR A N 1
ATOM 2069 C CA . THR A 1 282 ? 46.028 23.987 -10.383 1.00 29.61 282 THR A CA 1
ATOM 2070 C C . THR A 1 282 ? 46.102 22.920 -9.282 1.00 29.61 282 THR A C 1
ATOM 2072 O O . THR A 1 282 ? 45.228 22.813 -8.432 1.00 29.61 282 THR A O 1
ATOM 2075 N N . SER A 1 283 ? 47.164 22.113 -9.304 1.00 31.39 283 SER A N 1
ATOM 2076 C CA . SER A 1 283 ? 47.613 21.303 -8.159 1.00 31.39 283 SER A CA 1
ATOM 2077 C C . SER A 1 283 ? 48.403 22.214 -7.203 1.00 31.39 283 SER A C 1
ATOM 2079 O O . SER A 1 283 ? 49.058 23.135 -7.704 1.00 31.39 283 SER A O 1
ATOM 2081 N N . PRO A 1 284 ? 48.403 21.993 -5.869 1.00 37.84 284 PRO A N 1
ATOM 2082 C CA . PRO A 1 284 ? 49.521 21.221 -5.314 1.00 37.84 284 PRO A CA 1
ATOM 2083 C C . PRO A 1 284 ? 49.265 20.427 -4.006 1.00 37.84 284 PRO A C 1
ATOM 2085 O O . PRO A 1 284 ? 48.557 20.848 -3.101 1.00 37.84 284 PRO A O 1
ATOM 2088 N N . ARG A 1 285 ? 50.013 19.318 -3.917 1.00 26.17 285 ARG A N 1
ATOM 2089 C CA . ARG A 1 285 ? 50.869 18.837 -2.806 1.00 26.17 285 ARG A CA 1
ATOM 2090 C C . ARG A 1 285 ? 50.266 18.529 -1.419 1.00 26.17 285 ARG A C 1
ATOM 2092 O O . ARG A 1 285 ? 49.806 19.379 -0.672 1.00 26.17 285 ARG A O 1
ATOM 2099 N N . THR A 1 286 ? 50.477 17.266 -1.058 1.00 34.19 286 THR A N 1
ATOM 2100 C CA . THR A 1 286 ? 50.374 16.607 0.248 1.00 34.19 286 THR A CA 1
ATOM 2101 C C . THR A 1 286 ? 51.022 17.363 1.414 1.00 34.19 286 THR A C 1
ATOM 2103 O O . THR A 1 286 ? 52.204 17.710 1.344 1.00 34.19 286 THR A O 1
ATOM 2106 N N . SER A 1 287 ? 50.313 17.447 2.542 1.00 26.73 287 SER A N 1
ATOM 2107 C CA . SER A 1 287 ? 50.912 17.525 3.877 1.00 26.73 287 SER A CA 1
ATOM 2108 C C . SER A 1 287 ? 50.088 16.718 4.887 1.00 26.73 287 SER A C 1
ATOM 2110 O O . SER A 1 287 ? 48.867 16.811 4.977 1.00 26.73 287 SER A O 1
ATOM 2112 N N . SER A 1 288 ? 50.794 15.856 5.610 1.00 33.28 288 SER A N 1
ATOM 2113 C CA . SER A 1 288 ? 50.329 15.041 6.727 1.00 33.28 288 SER A CA 1
ATOM 2114 C C . SER A 1 288 ? 50.131 15.893 7.982 1.00 33.28 288 SER A C 1
ATOM 2116 O O . SER A 1 288 ? 51.054 16.614 8.363 1.00 33.28 288 SER A O 1
ATOM 2118 N N . ALA A 1 289 ? 49.003 15.745 8.682 1.00 27.84 289 ALA A N 1
ATOM 2119 C CA . ALA A 1 289 ? 48.854 16.247 10.047 1.00 27.84 289 ALA A CA 1
ATOM 2120 C C . ALA A 1 289 ? 47.929 15.358 10.903 1.00 27.84 289 ALA A C 1
ATOM 2122 O O . ALA A 1 289 ? 46.722 15.314 10.703 1.00 27.84 289 ALA A O 1
ATOM 2123 N N . SER A 1 290 ? 48.563 14.680 11.866 1.00 26.88 290 SER A N 1
ATOM 2124 C CA . SER A 1 290 ? 48.187 14.569 13.285 1.00 26.88 290 SER A CA 1
ATOM 2125 C C . SER A 1 290 ? 46.757 14.154 13.674 1.00 26.88 290 SER A C 1
ATOM 2127 O O . SER A 1 290 ? 45.813 14.938 13.645 1.00 26.88 290 SER A O 1
ATOM 2129 N N . SER A 1 291 ? 46.677 12.942 14.226 1.00 32.84 291 SER A N 1
ATOM 2130 C CA . SER A 1 291 ? 45.577 12.350 14.994 1.00 32.84 291 SER A CA 1
ATOM 2131 C C . SER A 1 291 ? 45.124 13.189 16.201 1.00 32.84 291 SER A C 1
ATOM 2133 O O . SER A 1 291 ? 45.928 13.497 17.082 1.00 32.84 291 SER A O 1
ATOM 2135 N N . ALA A 1 292 ? 43.819 13.458 16.285 1.00 28.39 292 ALA A N 1
ATOM 2136 C CA . ALA A 1 292 ? 43.107 13.929 17.477 1.00 28.39 292 ALA A CA 1
ATOM 2137 C C . ALA A 1 292 ? 42.213 12.792 18.037 1.00 28.39 292 ALA A C 1
ATOM 2139 O O . ALA A 1 292 ? 41.852 11.885 17.282 1.00 28.39 292 ALA A O 1
ATOM 2140 N N . PRO A 1 293 ? 41.886 12.780 19.346 1.00 29.83 293 PRO A N 1
ATOM 2141 C CA . PRO A 1 293 ? 41.331 11.611 20.029 1.00 29.83 293 PRO A CA 1
ATOM 2142 C C . PRO A 1 293 ? 39.921 11.259 19.540 1.00 29.83 293 PRO A C 1
ATOM 2144 O O . PRO A 1 293 ? 39.080 12.129 19.321 1.00 29.83 293 PRO A O 1
ATOM 2147 N N . GLY A 1 294 ? 39.697 9.955 19.362 1.00 32.84 294 GLY A N 1
ATOM 2148 C CA . GLY A 1 294 ? 38.574 9.377 18.634 1.00 32.84 294 GLY A CA 1
ATOM 2149 C C . GLY A 1 294 ? 37.200 9.826 19.121 1.00 32.84 294 GLY A C 1
ATOM 2150 O O . GLY A 1 294 ? 36.749 9.458 20.206 1.00 32.84 294 GLY A O 1
ATOM 2151 N N . SER A 1 295 ? 36.479 10.530 18.249 1.00 28.92 295 SER A N 1
ATOM 2152 C CA . SER A 1 295 ? 35.024 10.483 18.270 1.00 28.92 295 SER A CA 1
ATOM 2153 C C . SER A 1 295 ? 34.620 9.036 18.009 1.00 28.92 295 SER A C 1
ATOM 2155 O O . SER A 1 295 ? 35.017 8.476 16.983 1.00 28.92 295 SER A O 1
ATOM 2157 N N . MET A 1 296 ? 33.837 8.422 18.900 1.00 26.17 296 MET A N 1
ATOM 2158 C CA . MET A 1 296 ? 33.168 7.169 18.550 1.00 26.17 296 MET A CA 1
ATOM 2159 C C . MET A 1 296 ? 32.483 7.355 17.187 1.00 26.17 296 MET A C 1
ATOM 2161 O O . MET A 1 296 ? 31.784 8.363 17.019 1.00 26.17 296 MET A O 1
ATOM 2165 N N . PRO A 1 297 ? 32.666 6.448 16.210 1.00 34.97 297 PRO A N 1
ATOM 2166 C CA . PRO A 1 297 ? 31.901 6.527 14.980 1.00 34.97 297 PRO A CA 1
ATOM 2167 C C . PRO A 1 297 ? 30.427 6.487 15.375 1.00 34.97 297 PRO A C 1
ATOM 2169 O O . PRO A 1 297 ? 29.980 5.556 16.052 1.00 34.97 297 PRO A O 1
ATOM 2172 N N . ARG A 1 298 ? 29.679 7.539 15.019 1.00 38.50 298 ARG A N 1
ATOM 2173 C CA . ARG A 1 298 ? 28.223 7.520 15.151 1.00 38.50 298 ARG A CA 1
ATOM 2174 C C . ARG A 1 298 ? 27.770 6.286 14.386 1.00 38.50 298 ARG A C 1
ATOM 2176 O O . ARG A 1 298 ? 28.071 6.170 13.200 1.00 38.50 298 ARG A O 1
ATOM 2183 N N . ARG A 1 299 ? 27.137 5.337 15.084 1.00 33.50 299 ARG A N 1
ATOM 2184 C CA . ARG A 1 299 ? 26.585 4.135 14.459 1.00 33.50 299 ARG A CA 1
ATOM 2185 C C . ARG A 1 299 ? 25.478 4.593 13.523 1.00 33.50 299 ARG A C 1
ATOM 2187 O O . ARG A 1 299 ? 24.343 4.773 13.944 1.00 33.50 299 ARG A O 1
ATOM 2194 N N . CYS A 1 300 ? 25.842 4.837 12.276 1.00 38.62 300 CYS A N 1
ATOM 2195 C CA . CYS A 1 300 ? 24.889 4.895 11.195 1.00 38.62 300 CYS A CA 1
ATOM 2196 C C . CYS A 1 300 ? 24.426 3.451 11.021 1.00 38.62 300 CYS A C 1
ATOM 2198 O O . CYS A 1 300 ? 25.240 2.565 10.752 1.00 38.62 300 CYS A O 1
ATOM 2200 N N . MET A 1 301 ? 23.144 3.193 11.265 1.00 31.98 301 MET A N 1
ATOM 2201 C CA . MET A 1 301 ? 22.528 1.999 10.712 1.00 31.98 301 MET A CA 1
ATOM 2202 C C . MET A 1 301 ? 22.488 2.248 9.213 1.00 31.98 301 MET A C 1
ATOM 2204 O O . MET A 1 301 ? 21.601 2.919 8.700 1.00 31.98 301 MET A O 1
ATOM 2208 N N . HIS A 1 302 ? 23.502 1.766 8.504 1.00 32.69 302 HIS A N 1
ATOM 2209 C CA . HIS A 1 302 ? 23.329 1.520 7.089 1.00 32.69 302 HIS A CA 1
ATOM 2210 C C . HIS A 1 302 ? 22.227 0.466 7.000 1.00 32.69 302 HIS A C 1
ATOM 2212 O O . HIS A 1 302 ? 22.474 -0.699 7.316 1.00 32.69 302 HIS A O 1
ATOM 2218 N N . PHE A 1 303 ? 21.028 0.858 6.561 1.00 33.19 303 PHE A N 1
ATOM 2219 C CA . PHE A 1 303 ? 20.103 -0.057 5.888 1.00 33.19 303 PHE A CA 1
ATOM 2220 C C . PHE A 1 303 ? 20.794 -0.499 4.594 1.00 33.19 303 PHE A C 1
ATOM 2222 O O . PHE A 1 303 ? 20.500 -0.050 3.496 1.00 33.19 303 PHE A O 1
ATOM 2229 N N . ARG A 1 304 ? 21.843 -1.307 4.742 1.00 31.78 304 ARG A N 1
ATOM 2230 C CA . ARG A 1 304 ? 22.489 -2.008 3.641 1.00 31.78 304 ARG A CA 1
ATOM 2231 C C . ARG A 1 304 ? 21.923 -3.402 3.466 1.00 31.78 304 ARG A C 1
ATOM 2233 O O . ARG A 1 304 ? 22.308 -4.043 2.502 1.00 31.78 304 ARG A O 1
ATOM 2240 N N . ARG A 1 305 ? 21.070 -3.851 4.396 1.00 36.91 305 ARG A N 1
ATOM 2241 C CA . ARG A 1 305 ? 20.478 -5.191 4.467 1.00 36.91 305 ARG A CA 1
ATOM 2242 C C . ARG A 1 305 ? 19.280 -5.221 5.417 1.00 36.91 305 ARG A C 1
ATOM 2244 O O . ARG A 1 305 ? 19.389 -5.708 6.537 1.00 36.91 305 ARG A O 1
ATOM 2251 N N . ALA A 1 306 ? 18.184 -4.617 4.993 1.00 26.50 306 ALA A N 1
ATOM 2252 C CA . ALA A 1 306 ? 16.853 -4.926 5.511 1.00 26.50 306 ALA A CA 1
ATOM 2253 C C . ALA A 1 306 ? 15.849 -4.539 4.424 1.00 26.50 306 ALA A C 1
ATOM 2255 O O . ALA A 1 306 ? 15.039 -3.638 4.587 1.00 26.50 306 ALA A O 1
ATOM 2256 N N . ILE A 1 307 ? 16.050 -5.152 3.262 1.00 37.47 307 ILE A N 1
ATOM 2257 C CA . ILE A 1 307 ? 15.027 -5.389 2.256 1.00 37.47 307 ILE A CA 1
ATOM 2258 C C . ILE A 1 307 ? 15.358 -6.813 1.804 1.00 37.47 307 ILE A C 1
ATOM 2260 O O . ILE A 1 307 ? 16.381 -7.000 1.143 1.00 37.47 307 ILE A O 1
ATOM 2264 N N . TRP A 1 308 ? 14.535 -7.750 2.283 1.00 42.12 308 TRP A N 1
ATOM 2265 C CA . TRP A 1 308 ? 14.633 -9.216 2.192 1.00 42.12 308 TRP A CA 1
ATOM 2266 C C . TRP A 1 308 ? 15.739 -9.872 3.034 1.00 42.12 308 TRP A C 1
ATOM 2268 O O . TRP A 1 308 ? 16.944 -9.633 2.794 1.00 42.12 308 TRP A O 1
#

Solvent-accessible surface area (backbone atoms only — not comparable to full-atom values): 19245 Å² total; per-residue (Å²): 137,59,61,48,79,48,76,44,83,52,90,66,87,79,92,74,82,95,63,96,70,76,72,69,71,57,67,53,66,44,77,37,55,58,71,54,61,24,41,87,58,52,42,62,66,30,75,94,65,94,60,86,78,45,59,79,62,52,80,68,82,60,87,80,60,77,73,67,92,84,75,98,68,86,75,79,78,71,70,73,88,64,80,68,74,74,76,80,72,73,78,73,78,80,68,94,64,84,86,70,88,86,78,88,66,86,76,87,51,68,70,57,33,29,18,19,58,56,38,26,36,48,60,75,70,83,79,35,70,14,77,28,66,45,90,64,31,32,42,40,26,44,40,52,22,36,38,40,24,36,77,87,53,48,76,72,68,50,60,15,32,42,38,50,25,68,64,44,44,45,42,30,46,84,60,93,74,50,32,24,22,49,48,68,38,69,29,41,56,41,52,41,77,89,79,38,30,34,40,41,34,29,43,35,41,35,48,35,78,53,39,86,92,66,53,34,9,82,45,62,35,61,58,72,50,33,28,41,40,36,35,33,31,75,39,63,52,79,86,54,52,19,43,21,32,67,43,62,63,60,47,74,47,57,93,82,26,59,58,80,78,74,72,78,58,91,88,62,77,75,75,84,75,90,69,86,86,79,88,80,92,80,86,84,82,91,80,90,79,82,92,74,85,79,72,76,78,78,82,72,80,73,82,80,79,80,77,124

Nearest PDB structures (foldseek):
  6c21-assembly1_B  TM=4.635E-01  e=4.395E+00  Dubowvirus dv80alpha
  3f8h-assembly1_B  TM=4.861E-01  e=8.979E+00  Ruegeria sp. TM1040

pLDDT: mean 74.88, std 24.45, range [26.17, 98.44]

Secondary structure (DSSP, 8-state):
--EEEEEEEE-------SS------EEEEEEEEEEEEE----------S--S--S---S---TTS-PPS--------PPPS--------PPPP--S-------------HHHHHHHHHH-S----SPPEEEEEETTEEEEEETTEEEEEETTS-BSS--EEHHHHTTPPPSEE-SSS-EE-PEEEEEEEEEETTTTEEEEEEEEEEESSEETTTTEES---EEEEEEEEEEEESSSSTTS-EEEEEEE---BS-TT--B--PPPPTT-PPP----PPPP---------------PPPP-----SS---